Protein AF-A0AAV8VMT2-F1 (afdb_monomer_lite)

Structure (mmCIF, N/CA/C/O backbone):
data_AF-A0AAV8VMT2-F1
#
_entry.id   AF-A0AAV8VMT2-F1
#
loop_
_atom_site.group_PDB
_atom_site.id
_atom_site.type_symbol
_atom_site.label_atom_id
_atom_site.label_alt_id
_atom_site.label_comp_id
_atom_site.label_asym_id
_atom_site.label_entity_id
_atom_site.label_seq_id
_atom_site.pdbx_PDB_ins_code
_atom_site.Cartn_x
_atom_site.Cartn_y
_atom_site.Cartn_z
_atom_site.occupancy
_atom_site.B_iso_or_equiv
_atom_site.auth_seq_id
_atom_site.auth_comp_id
_atom_site.auth_asym_id
_atom_site.auth_atom_id
_atom_site.pdbx_PDB_model_num
ATOM 1 N N . MET A 1 1 ? 10.500 52.669 38.264 1.00 38.53 1 MET A N 1
ATOM 2 C CA . MET A 1 1 ? 11.251 51.747 39.145 1.00 38.53 1 MET A CA 1
ATOM 3 C C . MET A 1 1 ? 11.349 50.400 38.454 1.00 38.53 1 MET A C 1
ATOM 5 O O . MET A 1 1 ? 10.325 49.753 38.273 1.00 38.53 1 MET A O 1
ATOM 9 N N . ILE A 1 2 ? 12.542 50.015 38.003 1.00 41.12 2 ILE A N 1
ATOM 10 C CA . ILE A 1 2 ? 12.798 48.673 37.471 1.00 41.12 2 ILE A CA 1
ATOM 11 C C . ILE A 1 2 ? 13.043 47.783 38.693 1.00 41.12 2 ILE A C 1
ATOM 13 O O . ILE A 1 2 ? 14.003 48.001 39.423 1.00 41.12 2 ILE A O 1
ATOM 17 N N . PHE A 1 3 ? 12.124 46.860 38.976 1.00 45.06 3 PHE A N 1
ATOM 18 C CA . PHE A 1 3 ? 12.307 45.875 40.042 1.00 45.06 3 PHE A CA 1
ATOM 19 C C . PHE A 1 3 ? 13.145 44.717 39.497 1.00 45.06 3 PHE A C 1
ATOM 21 O O . PHE A 1 3 ? 12.700 44.002 38.596 1.00 45.06 3 PHE A O 1
ATOM 28 N N . ASP A 1 4 ? 14.346 44.530 40.042 1.00 46.97 4 ASP A N 1
ATOM 29 C CA . ASP A 1 4 ? 15.171 43.362 39.745 1.00 46.97 4 ASP A CA 1
ATOM 30 C C . ASP A 1 4 ? 14.577 42.120 40.418 1.00 46.97 4 ASP A C 1
ATOM 32 O O . ASP A 1 4 ? 14.717 41.878 41.618 1.00 46.97 4 ASP A O 1
ATOM 36 N N . PHE A 1 5 ? 13.867 41.322 39.622 1.00 55.16 5 PHE A N 1
ATOM 37 C CA . PHE A 1 5 ? 13.309 40.048 40.056 1.00 55.16 5 PHE A CA 1
ATOM 38 C C . PHE A 1 5 ? 14.378 38.957 39.973 1.00 55.16 5 PHE A C 1
ATOM 40 O O . PHE A 1 5 ? 14.528 38.285 38.948 1.00 55.16 5 PHE A O 1
ATOM 47 N N . SER A 1 6 ? 15.136 38.809 41.062 1.00 53.50 6 SER A N 1
ATOM 48 C CA . SER A 1 6 ? 15.948 37.616 41.311 1.00 53.50 6 SER A CA 1
ATOM 49 C C . SER A 1 6 ? 15.020 36.411 41.554 1.00 53.50 6 SER A C 1
ATOM 51 O O . SER A 1 6 ? 14.067 36.551 42.330 1.00 53.50 6 SER A O 1
ATOM 53 N N . PRO A 1 7 ? 15.244 35.252 40.899 1.00 54.03 7 PRO A N 1
ATOM 54 C CA . PRO A 1 7 ? 14.356 34.086 40.979 1.00 54.03 7 PRO A CA 1
ATOM 55 C C . PRO A 1 7 ? 14.139 33.582 42.414 1.00 54.03 7 PRO A C 1
ATOM 57 O O . PRO A 1 7 ? 13.060 33.080 42.719 1.00 54.03 7 PRO A O 1
ATOM 60 N N . ASP A 1 8 ? 15.092 33.830 43.313 1.00 54.81 8 ASP A N 1
ATOM 61 C CA . ASP A 1 8 ? 15.050 33.367 44.704 1.00 54.81 8 ASP A CA 1
ATOM 62 C C . ASP A 1 8 ? 14.169 34.235 45.627 1.00 54.81 8 ASP A C 1
ATOM 64 O O . ASP A 1 8 ? 13.972 33.904 46.794 1.00 54.81 8 ASP A O 1
ATOM 68 N N . ARG A 1 9 ? 13.622 35.360 45.135 1.00 56.12 9 ARG A N 1
ATOM 69 C CA . ARG A 1 9 ? 12.819 36.317 45.932 1.00 56.12 9 ARG A CA 1
ATOM 70 C C . ARG A 1 9 ? 11.357 36.439 45.490 1.00 56.12 9 ARG A C 1
ATOM 72 O O . ARG A 1 9 ? 10.667 37.385 45.874 1.00 56.12 9 ARG A O 1
ATOM 79 N N . ILE A 1 10 ? 10.864 35.512 44.671 1.00 60.44 10 ILE A N 1
ATOM 80 C CA . ILE A 1 10 ? 9.508 35.584 44.116 1.00 60.44 10 ILE A CA 1
ATOM 81 C C . ILE A 1 10 ? 8.515 34.867 45.046 1.00 60.44 10 ILE A C 1
ATOM 83 O O . ILE A 1 10 ? 8.395 33.646 45.027 1.00 60.44 10 ILE A O 1
ATOM 87 N N . THR A 1 11 ? 7.758 35.625 45.844 1.00 67.88 11 THR A N 1
ATOM 88 C CA . THR A 1 11 ? 6.652 35.079 46.653 1.00 67.88 11 THR A CA 1
ATOM 89 C C . THR A 1 11 ? 5.357 34.954 45.837 1.00 67.88 11 THR A C 1
ATOM 91 O O . THR A 1 11 ? 5.128 35.667 44.854 1.00 67.88 11 THR A O 1
ATOM 94 N N . SER A 1 12 ? 4.467 34.043 46.246 1.00 59.94 12 SER A N 1
ATOM 95 C CA . SER A 1 12 ? 3.199 33.752 45.551 1.00 59.94 12 SER A CA 1
ATOM 96 C C . SER A 1 12 ? 2.257 34.965 45.448 1.00 59.94 12 SER A C 1
ATOM 98 O O . SER A 1 12 ? 1.535 35.112 44.457 1.00 59.94 12 SER A O 1
ATOM 100 N N . SER A 1 13 ? 2.297 35.872 46.428 1.00 64.56 13 SER A N 1
ATOM 101 C CA . SER A 1 13 ? 1.543 37.134 46.431 1.00 64.56 13 SER A CA 1
ATOM 102 C C . SER A 1 13 ? 2.060 38.127 45.382 1.00 64.56 13 SER A C 1
ATOM 104 O O . SER A 1 13 ? 1.274 38.800 44.711 1.00 64.56 13 SER A O 1
ATOM 106 N N . LEU A 1 14 ? 3.375 38.162 45.177 1.00 63.44 14 LEU A N 1
ATOM 107 C CA . LEU A 1 14 ? 4.063 39.031 44.224 1.00 63.44 14 LEU A CA 1
ATOM 108 C C . LEU A 1 14 ? 3.828 38.575 42.773 1.00 63.44 14 LEU A C 1
ATOM 110 O O . LEU A 1 14 ? 3.542 39.397 41.898 1.00 63.44 14 LEU A O 1
ATOM 114 N N . LEU A 1 15 ? 3.812 37.254 42.547 1.00 62.56 15 LEU A N 1
ATOM 115 C CA . LEU A 1 15 ? 3.396 36.635 41.281 1.00 62.56 15 LEU A CA 1
ATOM 116 C C . LEU A 1 15 ? 1.962 36.993 40.897 1.00 62.56 15 LEU A C 1
ATOM 118 O O . LEU A 1 15 ? 1.708 37.307 39.736 1.00 62.56 15 LEU A O 1
ATOM 122 N N . ARG A 1 16 ? 1.021 36.966 41.852 1.00 61.72 16 ARG A N 1
ATOM 123 C CA . ARG A 1 16 ? -0.378 37.331 41.576 1.00 61.72 16 ARG A CA 1
ATOM 124 C C . ARG A 1 16 ? -0.519 38.805 41.209 1.00 61.72 16 ARG A C 1
ATOM 126 O O . ARG A 1 16 ? -1.237 39.112 40.261 1.00 61.72 16 ARG A O 1
ATOM 133 N N . LYS A 1 17 ? 0.185 39.698 41.910 1.00 72.19 17 LYS A N 1
ATOM 134 C CA . LYS A 1 17 ? 0.070 41.151 41.709 1.00 72.19 17 LYS A CA 1
ATOM 135 C C . LYS A 1 17 ? 0.719 41.636 40.405 1.00 72.19 17 LYS A C 1
ATOM 137 O O . LYS A 1 17 ? 0.177 42.528 39.761 1.00 72.19 17 LYS A O 1
ATOM 142 N N . HIS A 1 18 ? 1.829 41.025 39.977 1.00 72.75 18 HIS A N 1
ATOM 143 C CA . HIS A 1 18 ? 2.628 41.500 38.833 1.00 72.75 18 HIS A CA 1
ATOM 144 C C . HIS A 1 18 ? 2.798 40.468 37.700 1.00 72.75 18 HIS A C 1
ATOM 146 O O . HIS A 1 18 ? 3.713 40.585 36.882 1.00 72.75 18 HIS A O 1
ATOM 152 N N . LYS A 1 19 ? 1.892 39.481 37.598 1.00 71.44 19 LYS A N 1
ATOM 153 C CA . LYS A 1 19 ? 1.963 38.342 36.656 1.00 71.44 19 LYS A CA 1
ATOM 154 C C . LYS A 1 19 ? 2.345 38.730 35.225 1.00 71.44 19 LYS A C 1
ATOM 156 O O . LYS A 1 19 ? 3.233 38.112 34.648 1.00 71.44 19 LYS A O 1
ATOM 161 N N . LYS A 1 20 ? 1.679 39.738 34.645 1.00 71.19 20 LYS A N 1
ATOM 162 C CA . LYS A 1 20 ? 1.902 40.152 33.246 1.00 71.19 20 LYS A CA 1
ATOM 163 C C . LYS A 1 20 ? 3.303 40.726 33.022 1.00 71.19 20 LYS A C 1
ATOM 165 O O . LYS A 1 20 ? 3.944 40.365 32.042 1.00 71.19 20 LYS A O 1
ATOM 170 N N . GLN A 1 21 ? 3.778 41.572 33.937 1.00 73.69 21 GLN A N 1
ATOM 171 C CA . GLN A 1 21 ? 5.114 42.171 33.862 1.00 73.69 21 GLN A CA 1
ATOM 172 C C . GLN A 1 21 ? 6.203 41.114 34.076 1.00 73.69 21 GLN A C 1
ATOM 174 O O . GLN A 1 21 ? 7.174 41.074 33.332 1.00 73.69 21 GLN A O 1
ATOM 179 N N . LEU A 1 22 ? 6.015 40.199 35.032 1.00 70.88 22 LEU A N 1
ATOM 180 C CA . LEU A 1 22 ? 6.945 39.089 35.257 1.00 70.88 22 LEU A CA 1
ATOM 181 C C . LEU A 1 22 ? 7.056 38.180 34.028 1.00 70.88 22 LEU A C 1
ATOM 183 O O . LEU A 1 22 ? 8.163 37.852 33.608 1.00 70.88 22 LEU A O 1
ATOM 187 N N . LEU A 1 23 ? 5.921 37.830 33.413 1.00 70.62 23 LEU A N 1
ATOM 188 C CA . LEU A 1 23 ? 5.893 37.053 32.175 1.00 70.62 23 LEU A CA 1
ATOM 189 C C . LEU A 1 23 ? 6.582 37.786 31.022 1.00 70.62 23 LEU A C 1
ATOM 191 O O . LEU A 1 23 ? 7.389 37.168 30.337 1.00 70.62 23 LEU A O 1
ATOM 195 N N . SER A 1 24 ? 6.326 39.082 30.810 1.00 72.88 24 SER A N 1
ATOM 196 C CA . SER A 1 24 ? 6.978 39.810 29.712 1.00 72.88 24 SER A CA 1
ATOM 197 C C . SER A 1 24 ? 8.491 39.884 29.897 1.00 72.88 24 SER A C 1
ATOM 199 O O . SER A 1 24 ? 9.234 39.648 28.949 1.00 72.88 24 SER A O 1
ATOM 201 N N . THR A 1 25 ? 8.952 40.153 31.120 1.00 76.31 25 THR A N 1
ATOM 202 C CA . THR A 1 25 ? 10.382 40.234 31.439 1.00 76.31 25 THR A CA 1
ATOM 203 C C . THR A 1 25 ? 11.056 38.869 31.314 1.00 76.31 25 THR A C 1
ATOM 205 O O . THR A 1 25 ? 12.160 38.775 30.787 1.00 76.31 25 THR A O 1
ATOM 208 N N . TYR A 1 26 ? 10.388 37.792 31.737 1.00 71.62 26 TYR A N 1
ATOM 209 C CA . TYR A 1 26 ? 10.895 36.429 31.575 1.00 71.62 26 TYR A CA 1
ATOM 210 C C . TYR A 1 26 ? 10.985 36.017 30.100 1.00 71.62 26 TYR A C 1
ATOM 212 O O . TYR A 1 26 ? 12.023 35.527 29.661 1.00 71.62 26 TYR A O 1
ATOM 220 N N . MET A 1 27 ? 9.940 36.291 29.314 1.00 67.06 27 MET A N 1
ATOM 221 C CA . MET A 1 27 ? 9.940 36.039 27.869 1.00 67.06 27 MET A CA 1
ATOM 222 C C . MET A 1 27 ? 11.019 36.858 27.151 1.00 67.06 27 MET A C 1
ATOM 224 O O . MET A 1 27 ? 11.626 36.366 26.204 1.00 67.06 27 MET A O 1
ATOM 228 N N . GLN A 1 28 ? 11.302 38.080 27.613 1.00 73.62 28 GLN A N 1
ATOM 229 C CA . GLN A 1 28 ? 12.403 38.885 27.088 1.00 73.62 28 GLN A CA 1
ATOM 230 C C . GLN A 1 28 ? 13.768 38.262 27.405 1.00 73.62 28 GLN A C 1
ATOM 232 O O . GLN A 1 28 ? 14.556 38.054 26.489 1.00 73.62 28 GLN A O 1
ATOM 237 N N . LYS A 1 29 ? 14.005 37.857 28.660 1.00 72.12 29 LYS A N 1
ATOM 238 C CA . LYS A 1 29 ? 15.247 37.174 29.065 1.00 72.12 29 LYS A CA 1
ATOM 239 C C . LYS A 1 29 ? 15.480 35.874 28.288 1.00 72.12 29 LYS A C 1
ATOM 241 O O . LYS A 1 29 ? 16.617 35.578 27.927 1.00 72.12 29 LYS A O 1
ATOM 246 N N . LEU A 1 30 ? 14.421 35.106 28.014 1.00 61.06 30 LEU A N 1
ATOM 247 C CA . LEU A 1 30 ? 14.503 33.915 27.163 1.00 61.06 30 LEU A CA 1
ATOM 248 C C . LEU A 1 30 ? 14.891 34.274 25.725 1.00 61.06 30 LEU A C 1
ATOM 250 O O . LEU A 1 30 ? 15.828 33.685 25.195 1.00 61.06 30 LEU A O 1
ATOM 254 N N . ARG A 1 31 ? 14.247 35.285 25.126 1.00 67.38 31 ARG A N 1
ATOM 255 C CA . ARG A 1 31 ? 14.594 35.764 23.777 1.00 67.38 31 ARG A CA 1
ATOM 256 C C . ARG A 1 31 ? 16.046 36.225 23.675 1.00 67.38 31 ARG A C 1
ATOM 258 O O . ARG A 1 31 ? 16.717 35.884 22.706 1.00 67.38 31 ARG A O 1
ATOM 265 N N . ASP A 1 32 ? 16.543 36.961 24.664 1.00 69.25 32 ASP A N 1
ATOM 266 C CA . ASP A 1 32 ? 17.923 37.457 24.668 1.00 69.25 32 ASP A CA 1
ATOM 267 C C . ASP A 1 32 ? 18.933 36.302 24.802 1.00 69.25 32 ASP A C 1
ATOM 269 O O . ASP A 1 32 ? 19.961 36.274 24.117 1.00 69.25 32 ASP A O 1
ATOM 273 N N . LYS A 1 33 ? 18.605 35.287 25.614 1.00 68.75 33 LYS A N 1
ATOM 274 C CA . LYS A 1 33 ? 19.394 34.053 25.726 1.00 68.75 33 LYS A CA 1
ATOM 275 C C . LYS A 1 33 ? 19.417 33.278 24.405 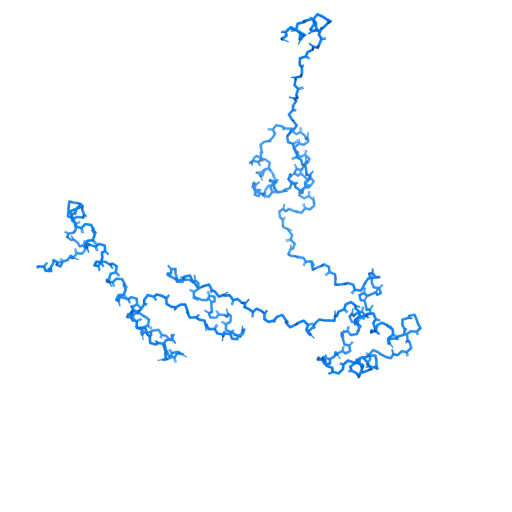1.00 68.75 33 LYS A C 1
ATOM 277 O O . LYS A 1 33 ? 20.499 32.887 23.965 1.00 68.75 33 LYS A O 1
ATOM 282 N N . ASP A 1 34 ? 18.275 33.115 23.744 1.00 59.38 34 ASP A N 1
ATOM 283 C CA . ASP A 1 34 ? 18.179 32.422 22.453 1.00 59.38 34 ASP A CA 1
ATOM 284 C C . ASP A 1 34 ? 18.953 33.165 21.350 1.00 59.38 34 ASP A C 1
ATOM 286 O O . ASP A 1 34 ? 19.700 32.539 20.588 1.00 59.38 34 ASP A O 1
ATOM 290 N N . LYS A 1 35 ? 18.873 34.506 21.313 1.00 62.59 35 LYS A N 1
ATOM 291 C CA . LYS A 1 35 ? 19.697 35.353 20.430 1.00 62.59 35 LYS A CA 1
ATOM 292 C C . LYS A 1 35 ? 21.194 35.107 20.673 1.00 62.59 35 LYS A C 1
ATOM 294 O O . LYS A 1 35 ? 21.939 34.872 19.722 1.00 62.59 35 LYS A O 1
ATOM 299 N N . SER A 1 36 ? 21.634 35.066 21.935 1.00 66.81 36 SER A N 1
ATOM 300 C CA . SER A 1 36 ? 23.043 34.820 22.287 1.00 66.81 36 SER A CA 1
ATOM 301 C C . SER A 1 36 ? 23.548 33.421 21.891 1.00 66.81 36 SER A C 1
ATOM 303 O O . SER A 1 36 ? 24.690 33.275 21.456 1.00 66.81 36 SER A O 1
ATOM 305 N N . MET A 1 37 ? 22.697 32.394 21.994 1.00 61.88 37 MET A N 1
ATOM 306 C CA . MET A 1 37 ? 23.038 31.014 21.622 1.00 61.88 37 MET A CA 1
ATOM 307 C C . MET A 1 37 ? 23.101 30.838 20.103 1.00 61.88 37 MET A C 1
ATOM 309 O O . MET A 1 37 ? 23.963 30.124 19.596 1.00 61.88 37 MET A O 1
ATOM 313 N N . THR A 1 38 ? 22.225 31.530 19.372 1.00 59.56 38 THR A N 1
ATOM 314 C CA . THR A 1 38 ? 22.184 31.499 17.903 1.00 59.56 38 THR A CA 1
ATOM 315 C C . THR A 1 38 ? 23.425 32.156 17.295 1.00 59.56 38 THR A C 1
ATOM 317 O O . THR A 1 38 ? 24.010 31.599 16.369 1.00 59.56 38 THR A O 1
ATOM 320 N N . LEU A 1 39 ? 23.895 33.275 17.865 1.00 59.59 39 LEU A N 1
ATOM 321 C CA . LEU A 1 39 ? 25.144 33.938 17.456 1.00 59.59 39 LEU A CA 1
ATOM 322 C C . LEU A 1 39 ? 26.394 33.064 17.653 1.00 59.59 39 LEU A C 1
ATOM 324 O O . LEU A 1 39 ? 27.388 33.247 16.960 1.00 59.59 39 LEU A O 1
ATOM 328 N N . ARG A 1 40 ? 26.349 32.109 18.588 1.00 57.97 40 ARG A N 1
ATOM 329 C CA . ARG A 1 40 ? 27.452 31.179 18.886 1.00 57.97 40 ARG A CA 1
ATOM 330 C C . ARG A 1 40 ? 27.369 29.860 18.110 1.00 57.97 40 ARG A C 1
ATOM 332 O O . ARG A 1 40 ? 28.256 29.022 18.244 1.00 57.97 40 ARG A O 1
ATOM 339 N N . SER A 1 41 ? 26.308 29.653 17.331 1.00 57.41 41 SER A N 1
ATOM 340 C CA . SER A 1 41 ? 26.074 28.432 16.559 1.00 57.41 41 SER A CA 1
ATOM 341 C C . SER A 1 41 ? 26.736 28.501 15.181 1.00 57.41 41 SER A C 1
ATOM 343 O O . SER A 1 41 ? 26.752 29.547 14.531 1.00 57.41 41 SER A O 1
ATOM 345 N N . SER A 1 42 ? 27.179 27.350 14.671 1.00 50.00 42 SER A N 1
ATOM 346 C CA . SER A 1 42 ? 27.656 27.168 13.289 1.00 50.00 42 SER A CA 1
ATOM 347 C C . SER A 1 42 ? 26.593 27.478 12.216 1.00 50.00 42 SER A C 1
ATOM 349 O O . SER A 1 42 ? 26.886 27.538 11.020 1.00 50.00 42 SER A O 1
ATOM 351 N N . PHE A 1 43 ? 25.345 27.718 12.622 1.00 45.34 43 PHE A N 1
ATOM 352 C CA . PHE A 1 43 ? 24.275 28.182 11.742 1.00 45.34 43 PHE A CA 1
ATOM 353 C C . PHE A 1 43 ? 24.557 29.577 11.150 1.00 45.34 43 PHE A C 1
ATOM 355 O O . PHE A 1 43 ? 24.336 29.786 9.958 1.00 45.34 43 PHE A O 1
ATOM 362 N N . MET A 1 44 ? 25.119 30.508 11.933 1.00 46.75 44 MET A N 1
ATOM 363 C CA . MET A 1 44 ? 25.483 31.850 11.443 1.00 46.75 44 MET A CA 1
ATOM 364 C C . MET A 1 44 ? 26.684 31.823 10.489 1.00 46.75 44 MET A C 1
ATOM 366 O O . MET A 1 44 ? 26.759 32.644 9.579 1.00 46.75 44 MET A O 1
ATOM 370 N N . THR A 1 45 ? 27.592 30.850 10.633 1.00 54.38 45 THR A N 1
ATOM 371 C CA . THR A 1 45 ? 28.730 30.694 9.709 1.00 54.38 45 THR A CA 1
ATOM 372 C C . THR A 1 45 ? 28.313 30.231 8.313 1.00 54.38 45 THR A C 1
ATOM 374 O O . THR A 1 45 ? 29.006 30.533 7.349 1.00 54.38 45 THR A O 1
ATOM 377 N N . LEU A 1 46 ? 27.185 29.521 8.184 1.00 50.97 46 LEU A N 1
ATOM 378 C CA . LEU A 1 46 ? 26.690 29.033 6.890 1.00 50.97 46 LEU A CA 1
ATOM 379 C C . LEU A 1 46 ? 25.756 30.025 6.186 1.00 50.97 46 LEU A C 1
ATOM 381 O O . LEU A 1 46 ? 25.619 29.965 4.967 1.00 50.97 46 LEU A O 1
ATOM 385 N N . LEU A 1 47 ? 25.109 30.925 6.931 1.00 51.56 47 LEU A N 1
ATOM 386 C CA . LEU A 1 47 ? 24.122 31.871 6.402 1.00 51.56 47 LEU A CA 1
ATOM 387 C C . LEU A 1 47 ? 24.309 33.286 6.991 1.00 51.56 47 LEU A C 1
ATOM 389 O O . LEU A 1 47 ? 23.416 33.793 7.674 1.00 51.56 47 LEU A O 1
ATOM 393 N N . PRO A 1 48 ? 25.443 33.957 6.714 1.00 53.41 48 PRO A N 1
ATOM 394 C CA . PRO A 1 48 ? 25.783 35.257 7.307 1.00 53.41 48 PRO A CA 1
ATOM 395 C C . PRO A 1 48 ? 24.871 36.425 6.878 1.00 53.41 48 PRO A C 1
ATOM 397 O O . PRO A 1 48 ? 24.959 37.508 7.445 1.00 53.41 48 PRO A O 1
ATOM 400 N N . TYR A 1 49 ? 23.994 36.232 5.888 1.00 48.69 49 TYR A N 1
ATOM 401 C CA . TYR A 1 49 ? 23.141 37.280 5.306 1.00 48.69 49 TYR A CA 1
ATOM 402 C C . TYR A 1 49 ? 21.702 37.310 5.854 1.00 48.69 49 TYR A C 1
ATOM 404 O O . TYR A 1 49 ? 20.891 38.128 5.415 1.00 48.69 49 TYR A O 1
ATOM 412 N N . LEU A 1 50 ? 21.353 36.441 6.808 1.00 47.19 50 LEU A N 1
ATOM 413 C CA . LEU A 1 50 ? 20.054 36.496 7.480 1.00 47.19 50 LEU A CA 1
ATOM 414 C C . LEU A 1 50 ? 20.078 37.548 8.598 1.00 47.19 50 LEU A C 1
ATOM 416 O O . LEU A 1 50 ? 20.409 37.262 9.746 1.00 47.19 50 LEU A O 1
ATOM 420 N N . SER A 1 51 ? 19.702 38.779 8.256 1.00 47.69 51 SER A N 1
ATOM 421 C CA . SER A 1 51 ? 19.420 39.833 9.235 1.00 47.69 51 SER A CA 1
ATOM 422 C C . SER A 1 51 ? 18.223 39.429 10.108 1.00 47.69 51 SER A C 1
ATOM 424 O O . SER A 1 51 ? 17.082 39.419 9.642 1.00 47.69 51 SER A O 1
ATOM 426 N N . LEU A 1 52 ? 18.466 39.089 11.381 1.00 51.94 52 LEU A N 1
ATOM 427 C CA . LEU A 1 52 ? 17.417 38.960 12.401 1.00 51.94 52 LEU A CA 1
ATOM 428 C C . LEU A 1 52 ? 16.962 40.362 12.847 1.00 51.94 52 LEU A C 1
ATOM 430 O O . LEU A 1 52 ? 17.193 40.770 13.984 1.00 51.94 52 LEU A O 1
ATOM 434 N N . ALA A 1 53 ? 16.341 41.127 11.951 1.00 45.69 53 ALA A N 1
ATOM 435 C CA . ALA A 1 53 ? 15.626 42.334 12.350 1.00 45.69 53 ALA A CA 1
ATOM 436 C C . ALA A 1 53 ? 14.306 41.949 13.043 1.00 45.69 53 ALA A C 1
ATOM 438 O O . ALA A 1 53 ? 13.644 40.994 12.632 1.00 45.69 53 ALA A O 1
ATOM 439 N N . ASP A 1 54 ? 13.924 42.702 14.082 1.00 43.91 54 ASP A N 1
ATOM 440 C CA . ASP A 1 54 ? 12.799 42.471 15.014 1.00 43.91 54 ASP A CA 1
ATOM 441 C C . ASP A 1 54 ? 11.381 42.534 14.379 1.00 43.91 54 ASP A C 1
ATOM 443 O O . ASP A 1 54 ? 10.397 42.871 15.039 1.00 43.91 54 ASP A O 1
ATOM 447 N N . SER A 1 55 ? 11.230 42.207 13.095 1.00 40.59 55 SER A N 1
ATOM 448 C CA . SER A 1 55 ? 9.927 42.143 12.433 1.00 40.59 55 SER A CA 1
ATOM 449 C C . SER A 1 55 ? 9.167 40.861 12.786 1.00 40.59 55 SER A C 1
ATOM 451 O O . SER A 1 55 ? 9.733 39.768 12.869 1.00 40.59 55 SER A O 1
ATOM 453 N N . THR A 1 56 ? 7.855 41.002 12.970 1.00 38.94 56 THR A N 1
ATOM 454 C CA . THR A 1 56 ? 6.895 39.900 13.090 1.00 38.94 56 THR A CA 1
ATOM 455 C C . THR A 1 56 ? 7.094 38.893 11.961 1.00 38.94 56 THR A C 1
ATOM 457 O O . THR A 1 56 ? 7.184 39.294 10.806 1.00 38.94 56 THR A O 1
ATOM 460 N N . GLN A 1 57 ? 7.181 37.609 12.325 1.00 41.88 57 GLN A N 1
ATOM 461 C CA . GLN A 1 57 ? 7.533 36.460 11.480 1.00 41.88 57 GLN A CA 1
ATOM 462 C C . GLN A 1 57 ? 7.155 36.621 9.996 1.00 41.88 57 GLN A C 1
ATOM 464 O O . GLN A 1 57 ? 6.037 36.310 9.592 1.00 41.88 57 GLN A O 1
ATOM 469 N N . ASN A 1 58 ? 8.122 37.034 9.176 1.00 35.00 58 ASN A N 1
ATOM 470 C CA . ASN A 1 58 ? 8.052 36.869 7.732 1.00 35.00 58 ASN A CA 1
ATOM 471 C C . ASN A 1 58 ? 8.647 35.500 7.395 1.00 35.00 58 ASN A C 1
ATOM 473 O O . ASN A 1 58 ? 9.823 35.232 7.644 1.00 35.00 58 ASN A O 1
ATOM 477 N N . TYR A 1 59 ? 7.801 34.604 6.895 1.00 36.31 59 TYR A N 1
ATOM 478 C CA . TYR A 1 59 ? 8.168 33.240 6.536 1.00 36.31 59 TYR A CA 1
ATOM 479 C C . TYR A 1 59 ? 9.300 33.239 5.500 1.00 36.31 59 TYR A C 1
ATOM 481 O O . TYR A 1 59 ? 9.152 33.775 4.403 1.00 36.31 59 TYR A O 1
ATOM 489 N N . LEU A 1 60 ? 10.429 32.608 5.835 1.00 38.16 60 LEU A N 1
ATOM 490 C CA . LEU A 1 60 ? 11.516 32.389 4.886 1.00 38.16 60 LEU A CA 1
ATOM 491 C C . LEU A 1 60 ? 11.113 31.312 3.871 1.00 38.16 60 LEU A C 1
ATOM 493 O O . LEU A 1 60 ? 11.163 30.115 4.153 1.00 38.16 60 LEU A O 1
ATOM 497 N N . LEU A 1 61 ? 10.745 31.741 2.666 1.00 35.47 61 LEU A N 1
ATOM 498 C CA . LEU A 1 61 ? 10.669 30.885 1.482 1.00 35.47 61 LEU A CA 1
ATOM 499 C C . LEU A 1 61 ? 12.094 30.552 1.016 1.00 35.47 61 LEU A C 1
ATOM 501 O O . LEU A 1 61 ? 12.654 31.210 0.143 1.00 35.47 61 LEU A O 1
ATOM 505 N N . MET A 1 62 ? 12.710 29.534 1.616 1.00 40.16 62 MET A N 1
ATOM 506 C CA . MET A 1 62 ? 13.979 28.990 1.129 1.00 40.16 62 MET A CA 1
ATOM 507 C C . MET A 1 62 ? 13.738 27.848 0.141 1.00 40.16 62 MET A C 1
ATOM 509 O O . MET A 1 62 ? 13.176 26.812 0.494 1.00 40.16 62 MET A O 1
ATOM 513 N N . LYS A 1 63 ? 14.243 28.005 -1.088 1.00 40.56 63 LYS A N 1
ATOM 514 C CA . LYS A 1 63 ? 14.402 26.905 -2.047 1.00 40.56 63 LYS A CA 1
ATOM 515 C C . LYS A 1 63 ? 15.637 26.094 -1.649 1.00 40.56 63 LYS A C 1
ATOM 517 O O . LYS A 1 63 ? 16.752 26.480 -1.984 1.00 40.56 63 LYS A O 1
ATOM 522 N N . VAL A 1 64 ? 15.461 25.009 -0.894 1.00 44.34 64 VAL A N 1
ATOM 523 C CA . VAL A 1 64 ? 16.587 24.161 -0.459 1.00 44.34 64 VAL A CA 1
ATOM 524 C C . VAL A 1 64 ? 16.689 22.914 -1.346 1.00 44.34 64 VAL A C 1
ATOM 526 O O . VAL A 1 64 ? 15.725 22.149 -1.409 1.00 44.34 64 VAL A O 1
ATOM 529 N N . PRO A 1 65 ? 17.828 22.667 -2.020 1.00 40.56 65 PRO A N 1
ATOM 530 C CA . PRO A 1 65 ? 18.054 21.427 -2.757 1.00 40.56 65 PRO A CA 1
ATOM 531 C C . PRO A 1 65 ? 18.197 20.215 -1.814 1.00 40.56 65 PRO A C 1
ATOM 533 O O . PRO A 1 65 ? 18.699 20.306 -0.695 1.00 40.56 65 PRO A O 1
ATOM 536 N N . ILE A 1 66 ? 17.759 19.050 -2.299 1.00 44.19 66 ILE A N 1
ATOM 537 C CA . ILE A 1 66 ? 17.453 17.812 -1.546 1.00 44.19 66 ILE A CA 1
ATOM 538 C C . ILE A 1 66 ? 18.623 17.249 -0.700 1.00 44.19 66 ILE A C 1
ATOM 540 O O . ILE A 1 66 ? 18.407 16.482 0.239 1.00 44.19 66 ILE A O 1
ATOM 544 N N . GLN A 1 67 ? 19.868 17.638 -0.974 1.00 47.88 67 GLN A N 1
ATOM 545 C CA . GLN A 1 67 ? 21.079 17.044 -0.385 1.00 47.88 67 GLN A CA 1
ATOM 546 C C . GLN A 1 67 ? 21.297 17.362 1.112 1.00 47.88 67 GLN A C 1
ATOM 548 O O . GLN A 1 67 ? 22.122 16.720 1.758 1.00 47.88 67 GLN A O 1
ATOM 553 N N . ILE A 1 68 ? 20.531 18.286 1.705 1.00 45.19 68 ILE A N 1
ATOM 554 C CA . ILE A 1 68 ? 20.728 18.790 3.084 1.00 45.19 68 ILE A CA 1
ATOM 555 C C . ILE A 1 68 ? 19.811 18.070 4.112 1.00 45.19 68 ILE A C 1
ATOM 557 O O . ILE A 1 68 ? 19.609 18.495 5.246 1.00 45.19 68 ILE A O 1
ATOM 561 N N . HIS A 1 69 ? 19.256 16.907 3.761 1.00 48.56 69 HIS A N 1
ATOM 562 C CA . HIS A 1 69 ? 18.222 16.249 4.574 1.00 48.56 69 HIS A CA 1
ATOM 563 C C . HIS A 1 69 ? 18.698 15.737 5.955 1.00 48.56 69 HIS A C 1
ATOM 565 O O . HIS A 1 69 ? 17.883 15.598 6.873 1.00 48.56 69 HIS A O 1
ATOM 571 N N . LYS A 1 70 ? 20.004 15.472 6.131 1.00 41.75 70 LYS A N 1
ATOM 572 C CA . LYS A 1 70 ? 20.570 14.975 7.403 1.00 41.75 70 LYS A CA 1
ATOM 573 C C . LYS A 1 70 ? 20.666 16.058 8.485 1.00 41.75 70 LYS A C 1
ATOM 575 O O . LYS A 1 70 ? 20.450 15.752 9.654 1.00 41.75 70 LYS A O 1
ATOM 580 N N . THR A 1 71 ? 20.917 17.313 8.116 1.00 42.84 71 THR A N 1
ATOM 581 C CA . THR A 1 71 ? 21.023 18.424 9.080 1.00 42.84 71 THR A CA 1
ATOM 582 C C . THR A 1 71 ? 19.643 18.927 9.517 1.00 42.84 71 THR A C 1
ATOM 584 O O . THR A 1 71 ? 19.454 19.282 10.677 1.00 42.84 71 THR A O 1
ATOM 587 N N . ILE A 1 72 ? 18.630 18.842 8.646 1.00 45.75 72 ILE A N 1
ATOM 588 C CA . ILE A 1 72 ? 17.234 19.195 8.975 1.00 45.75 72 ILE A CA 1
ATOM 589 C C . ILE A 1 72 ? 16.645 18.259 10.048 1.00 45.75 72 ILE A C 1
ATOM 591 O O . ILE A 1 72 ? 15.861 18.694 10.890 1.00 45.75 72 ILE A O 1
ATOM 595 N N . ALA A 1 73 ? 17.042 16.983 10.070 1.00 45.12 73 ALA A N 1
ATOM 596 C CA . ALA A 1 73 ? 16.613 16.043 11.107 1.00 45.12 73 ALA A CA 1
ATOM 597 C C . ALA A 1 7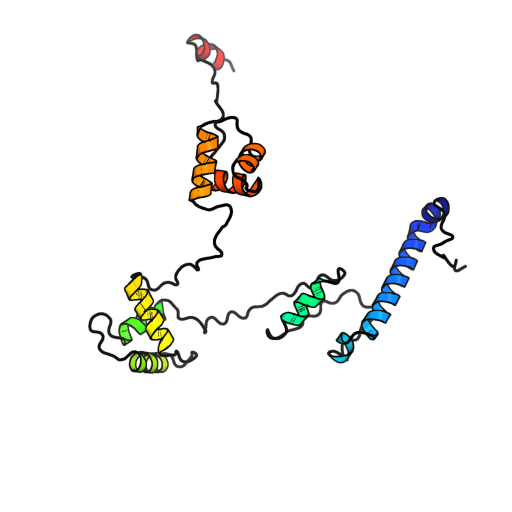3 ? 17.216 16.367 12.489 1.00 45.12 73 ALA A C 1
ATOM 599 O O . ALA A 1 73 ? 16.524 16.218 13.495 1.00 45.12 73 ALA A O 1
ATOM 600 N N . GLN A 1 74 ? 18.457 16.867 12.545 1.00 45.00 74 GLN A N 1
ATOM 601 C CA . GLN A 1 74 ? 19.093 17.300 13.799 1.00 45.00 74 GLN A CA 1
ATOM 602 C C . GLN A 1 74 ? 18.404 18.534 14.405 1.00 45.00 74 GLN A C 1
ATOM 604 O O . GLN A 1 74 ? 18.307 18.644 15.624 1.00 45.00 74 GLN A O 1
ATOM 609 N N . LEU A 1 75 ? 17.832 19.413 13.575 1.00 43.47 75 LEU A N 1
ATOM 610 C CA . LEU A 1 75 ? 17.092 20.599 14.030 1.00 43.47 75 LEU A CA 1
ATOM 611 C C . LEU A 1 75 ? 15.734 20.276 14.685 1.00 43.47 75 LEU A C 1
ATOM 613 O O . LEU A 1 75 ? 15.193 21.119 15.394 1.00 43.47 75 LEU A O 1
ATOM 617 N N . ARG A 1 76 ? 15.192 19.058 14.518 1.00 44.47 76 ARG A N 1
ATOM 618 C CA . ARG A 1 76 ? 13.937 18.632 15.175 1.00 44.47 76 ARG A CA 1
ATOM 619 C C . ARG A 1 76 ? 14.085 18.312 16.668 1.00 44.47 76 ARG A C 1
ATOM 621 O O . ARG A 1 76 ? 13.073 18.147 17.336 1.00 44.47 76 ARG A O 1
ATOM 628 N N . MET A 1 77 ? 15.309 18.216 17.194 1.00 41.62 77 MET A N 1
ATOM 629 C CA . MET A 1 77 ? 15.567 17.948 18.620 1.00 41.62 77 MET A CA 1
ATOM 630 C C . MET A 1 77 ? 15.502 19.217 19.493 1.00 41.62 77 MET A C 1
ATOM 632 O O . MET A 1 77 ? 15.491 19.118 20.718 1.00 41.62 77 MET A O 1
ATOM 636 N N . CYS A 1 78 ? 15.410 20.406 18.887 1.00 39.53 78 CYS A N 1
ATOM 637 C CA . CYS A 1 78 ? 15.253 21.677 19.595 1.00 39.53 78 CYS A CA 1
ATOM 638 C C . CYS A 1 78 ? 13.793 22.154 19.497 1.00 39.53 78 CYS A C 1
ATOM 640 O O . CYS A 1 78 ? 13.364 22.725 18.496 1.00 39.53 78 CYS A O 1
ATOM 642 N N . ASN A 1 79 ? 13.019 21.892 20.552 1.00 46.41 79 ASN A N 1
ATOM 643 C CA . ASN A 1 79 ? 11.575 22.139 20.665 1.00 46.41 79 ASN A CA 1
ATOM 644 C C . ASN A 1 79 ? 11.170 23.631 20.781 1.00 46.41 79 ASN A C 1
ATOM 646 O O . ASN A 1 79 ? 10.492 24.010 21.735 1.00 46.41 79 ASN A O 1
ATOM 650 N N . SER A 1 80 ? 11.515 24.497 19.825 1.00 45.78 80 SER A N 1
ATOM 651 C CA . SER A 1 80 ? 10.968 25.873 19.817 1.00 45.78 80 SER A CA 1
ATOM 652 C C . SER A 1 80 ? 10.583 26.457 18.456 1.00 45.78 80 SER A C 1
ATOM 654 O O . SER A 1 80 ? 9.947 27.509 18.430 1.00 45.78 80 SER A O 1
ATOM 656 N N . PHE A 1 81 ? 10.834 25.775 17.330 1.00 43.28 81 PHE A N 1
ATOM 657 C CA . PHE A 1 81 ? 10.433 26.282 16.011 1.00 43.28 81 PHE A CA 1
ATOM 658 C C . PHE A 1 81 ? 9.764 25.212 15.142 1.00 43.28 81 PHE A C 1
ATOM 660 O O . PHE A 1 81 ? 10.349 24.185 14.806 1.00 43.28 81 PHE A O 1
ATOM 667 N N . SER A 1 82 ? 8.518 25.479 14.740 1.00 36.81 82 SER A N 1
ATOM 668 C CA . SER A 1 82 ? 7.800 24.685 13.739 1.00 36.81 82 SER A CA 1
ATOM 669 C C . SER A 1 82 ? 8.224 25.131 12.340 1.00 36.81 82 SER A C 1
ATOM 671 O O . SER A 1 82 ? 7.684 26.094 11.802 1.00 36.81 82 SER A O 1
ATOM 673 N N . ILE A 1 83 ? 9.200 24.449 11.739 1.00 42.78 83 ILE A N 1
ATOM 674 C CA . ILE A 1 83 ? 9.559 24.675 10.333 1.00 42.78 83 ILE A CA 1
ATOM 675 C C . ILE A 1 83 ? 8.548 23.925 9.459 1.00 42.78 83 ILE A C 1
ATOM 677 O O . ILE A 1 83 ? 8.579 22.696 9.368 1.00 42.78 83 ILE A O 1
ATOM 681 N N . LYS A 1 84 ? 7.641 24.661 8.810 1.00 37.31 84 LYS A N 1
ATOM 682 C CA . LYS A 1 84 ? 6.738 24.122 7.786 1.00 37.31 84 LYS A CA 1
ATOM 683 C C . LYS A 1 84 ? 7.388 24.331 6.418 1.00 37.31 84 LYS A C 1
ATOM 685 O O . LYS A 1 84 ? 7.247 25.386 5.816 1.00 37.31 84 LYS A O 1
ATOM 690 N N . SER A 1 85 ? 8.138 23.341 5.945 1.00 42.28 85 SER A N 1
ATOM 691 C CA . SER A 1 85 ? 8.675 23.334 4.581 1.00 42.28 85 SER A CA 1
ATOM 692 C C . SER A 1 85 ? 7.618 22.767 3.631 1.00 42.28 85 SER A C 1
ATOM 694 O O . SER A 1 85 ? 7.356 21.562 3.642 1.00 42.28 85 SER A O 1
ATOM 696 N N . SER A 1 86 ? 6.982 23.615 2.827 1.00 33.78 86 SER A N 1
ATOM 697 C CA . SER A 1 86 ? 6.168 23.175 1.694 1.00 33.78 86 SER A CA 1
ATOM 698 C C . SER A 1 86 ? 7.092 22.765 0.549 1.00 33.78 86 SER A C 1
ATOM 700 O O . SER A 1 86 ? 7.763 23.602 -0.050 1.00 33.78 86 SER A O 1
ATOM 702 N N . LEU A 1 87 ? 7.153 21.463 0.269 1.00 40.56 87 LEU A N 1
ATOM 703 C CA . LEU A 1 87 ? 7.775 20.946 -0.944 1.00 40.56 87 LEU A CA 1
ATOM 704 C C . LEU A 1 87 ? 6.824 21.232 -2.109 1.00 40.56 87 LEU A C 1
ATOM 706 O O . LEU A 1 87 ? 5.890 20.468 -2.349 1.00 40.56 87 LEU A O 1
ATOM 710 N N . GLU A 1 88 ? 7.058 22.318 -2.843 1.00 33.78 88 GLU A N 1
ATOM 711 C CA . GLU A 1 88 ? 6.602 22.377 -4.230 1.00 33.78 88 GLU A CA 1
ATOM 712 C C . GLU A 1 88 ? 7.467 21.398 -5.011 1.00 33.78 88 GLU A C 1
ATOM 714 O O . GLU A 1 88 ? 8.538 21.713 -5.529 1.00 33.78 88 GLU A O 1
ATOM 719 N N . THR A 1 89 ? 7.022 20.147 -5.004 1.00 38.12 89 THR A N 1
ATOM 720 C CA . THR A 1 89 ? 7.552 19.144 -5.908 1.00 38.12 89 THR A CA 1
ATOM 721 C C . THR A 1 89 ? 7.151 19.636 -7.288 1.00 38.12 89 THR A C 1
ATOM 723 O O . THR A 1 89 ? 5.985 19.521 -7.662 1.00 38.12 89 THR A O 1
ATOM 726 N N . GLN A 1 90 ? 8.081 20.236 -8.033 1.00 37.47 90 GLN A N 1
ATOM 727 C CA . GLN A 1 90 ? 7.927 20.273 -9.478 1.00 37.47 90 GLN A CA 1
ATOM 728 C C . GLN A 1 90 ? 7.823 18.809 -9.881 1.00 37.47 90 GLN A C 1
ATOM 730 O O . GLN A 1 90 ? 8.792 18.061 -9.759 1.00 37.47 90 GLN A O 1
ATOM 735 N N . PHE A 1 91 ? 6.606 18.368 -10.188 1.00 39.88 91 PHE A N 1
ATOM 736 C CA . PHE A 1 91 ? 6.340 17.012 -10.621 1.00 39.88 91 PHE A CA 1
ATOM 737 C C . PHE A 1 91 ? 7.115 16.851 -11.928 1.00 39.88 91 PHE A C 1
ATOM 739 O O . PHE A 1 91 ? 6.696 17.323 -12.982 1.00 39.88 91 PHE A O 1
ATOM 746 N N . THR A 1 92 ? 8.311 16.275 -11.852 1.00 43.22 92 THR A N 1
ATOM 747 C CA . THR A 1 92 ? 9.076 15.870 -13.023 1.00 43.22 92 THR A CA 1
ATOM 748 C C . THR A 1 92 ? 8.402 14.624 -13.581 1.00 43.22 92 THR A C 1
ATOM 750 O O . THR A 1 92 ? 8.904 13.508 -13.470 1.00 43.22 92 THR A O 1
ATOM 753 N N . ASP A 1 93 ? 7.245 14.819 -14.214 1.00 49.34 93 ASP A N 1
ATOM 754 C CA . ASP A 1 93 ? 6.503 13.770 -14.928 1.00 49.34 93 ASP A CA 1
ATOM 755 C C . ASP A 1 93 ? 7.339 13.129 -16.057 1.00 49.34 93 ASP A C 1
ATOM 757 O O . ASP A 1 93 ? 6.973 12.110 -16.629 1.00 49.34 93 ASP A O 1
ATOM 761 N N . GLN A 1 94 ? 8.520 13.683 -16.347 1.00 53.97 94 GLN A N 1
ATOM 762 C CA . GLN A 1 94 ? 9.463 13.211 -17.356 1.00 53.97 94 GLN A CA 1
ATOM 763 C C . GLN A 1 94 ? 10.349 12.029 -16.917 1.00 53.97 94 GLN A C 1
ATOM 765 O O . GLN A 1 94 ? 11.085 11.489 -17.744 1.00 53.97 94 GLN A O 1
ATOM 770 N N . MET A 1 95 ? 10.324 11.610 -15.643 1.00 64.44 95 MET A N 1
ATOM 771 C CA . MET A 1 95 ? 11.208 10.535 -15.152 1.00 64.44 95 MET A CA 1
ATOM 772 C C . MET A 1 95 ? 10.605 9.124 -15.241 1.00 64.44 95 MET A C 1
ATOM 774 O O . MET A 1 95 ? 11.337 8.131 -15.210 1.00 64.44 95 MET A O 1
ATOM 778 N N . HIS A 1 96 ? 9.282 9.008 -15.366 1.00 79.25 96 HIS A N 1
ATOM 779 C CA . HIS A 1 96 ? 8.577 7.729 -15.433 1.00 79.25 96 HIS A CA 1
ATOM 780 C C . HIS A 1 96 ? 7.941 7.539 -16.809 1.00 79.25 96 HIS A C 1
ATOM 782 O O . HIS A 1 96 ? 7.342 8.459 -17.346 1.00 79.25 96 HIS A O 1
ATOM 788 N N . LEU A 1 97 ? 8.062 6.337 -17.388 1.00 86.00 97 LEU A N 1
ATOM 789 C CA . LEU A 1 97 ? 7.383 6.053 -18.653 1.00 86.00 97 LEU A CA 1
ATOM 790 C C . LEU A 1 97 ? 5.873 6.031 -18.426 1.00 86.00 97 LEU A C 1
ATOM 792 O O . LEU A 1 97 ? 5.415 5.319 -17.528 1.00 86.00 97 LEU A O 1
ATOM 796 N N . SER A 1 98 ? 5.119 6.730 -19.267 1.00 89.44 98 SER A N 1
ATOM 797 C CA . SER A 1 98 ? 3.660 6.610 -19.303 1.00 89.44 98 SER A CA 1
ATOM 798 C C . SER A 1 98 ? 3.223 5.229 -19.808 1.00 89.44 98 SER A C 1
ATOM 800 O O . SER A 1 98 ? 3.999 4.495 -20.427 1.00 89.44 98 SER A O 1
ATOM 802 N N . GLU A 1 99 ? 1.960 4.858 -19.581 1.00 89.38 99 GLU A N 1
ATOM 803 C CA . GLU A 1 99 ? 1.410 3.598 -20.107 1.00 89.38 99 GLU A CA 1
ATOM 804 C C . GLU A 1 99 ? 1.524 3.530 -21.636 1.00 89.38 99 GLU A C 1
ATOM 806 O O . GLU A 1 99 ? 1.946 2.509 -22.179 1.00 89.38 99 GLU A O 1
ATOM 811 N N . ARG A 1 100 ? 1.244 4.645 -22.324 1.00 90.19 100 ARG A N 1
ATOM 812 C CA . ARG A 1 100 ? 1.373 4.757 -23.781 1.00 90.19 100 ARG A CA 1
ATOM 813 C C . ARG A 1 100 ? 2.806 4.520 -24.241 1.00 90.19 100 ARG A C 1
ATOM 815 O O . ARG A 1 100 ? 3.029 3.771 -25.181 1.00 90.19 100 ARG A O 1
ATOM 822 N N . GLU A 1 101 ? 3.779 5.115 -23.563 1.00 91.62 101 GLU A N 1
ATOM 823 C CA . GLU A 1 101 ? 5.195 4.928 -23.886 1.00 91.62 101 GLU A CA 1
ATOM 824 C C . GLU A 1 101 ? 5.655 3.487 -23.665 1.00 91.62 101 GLU A C 1
ATOM 826 O O . GLU A 1 101 ? 6.406 2.949 -24.475 1.00 91.62 101 GLU A O 1
ATOM 831 N N . ARG A 1 102 ? 5.174 2.826 -22.608 1.00 91.88 102 ARG A N 1
ATOM 832 C CA . ARG A 1 102 ? 5.458 1.404 -22.374 1.00 91.88 102 ARG A CA 1
ATOM 833 C C . ARG A 1 102 ? 4.851 0.520 -23.462 1.00 91.88 102 ARG A C 1
ATOM 835 O O . ARG A 1 102 ? 5.522 -0.406 -23.904 1.00 91.88 102 ARG A O 1
ATOM 842 N N . ILE A 1 103 ? 3.634 0.821 -23.927 1.00 92.12 103 ILE A N 1
ATOM 843 C CA . ILE A 1 103 ? 3.018 0.135 -25.077 1.00 92.12 103 ILE A CA 1
ATOM 844 C C . ILE A 1 103 ? 3.885 0.322 -26.319 1.00 92.12 103 ILE A C 1
ATOM 846 O O . ILE A 1 103 ? 4.261 -0.662 -26.949 1.00 92.12 103 ILE A O 1
ATOM 850 N N . THR A 1 104 ? 4.259 1.561 -26.645 1.00 92.88 104 THR A N 1
ATOM 851 C CA . THR A 1 104 ? 5.120 1.849 -27.799 1.00 92.88 104 THR A CA 1
ATOM 852 C C . THR A 1 104 ? 6.444 1.095 -27.709 1.00 92.88 104 THR A C 1
ATOM 854 O O . THR A 1 104 ? 6.900 0.526 -28.693 1.00 92.88 104 THR A O 1
ATOM 857 N N . LEU A 1 105 ? 7.038 1.015 -26.520 1.00 92.75 105 LEU A N 1
ATOM 858 C CA . LEU A 1 105 ? 8.273 0.274 -26.277 1.00 92.75 105 LEU A CA 1
ATOM 859 C C . LEU A 1 105 ? 8.100 -1.241 -26.497 1.00 92.75 105 LEU A C 1
ATOM 861 O O . LEU A 1 105 ? 8.975 -1.869 -27.094 1.00 92.75 105 LEU A O 1
ATOM 865 N N . LEU A 1 106 ? 6.968 -1.829 -26.091 1.00 91.81 106 LEU A N 1
ATOM 866 C CA . LEU A 1 106 ? 6.637 -3.230 -26.390 1.00 91.81 106 LEU A CA 1
ATOM 867 C C . LEU A 1 106 ? 6.429 -3.463 -27.897 1.00 91.81 106 LEU A C 1
ATOM 869 O O . LEU A 1 106 ? 6.896 -4.471 -28.429 1.00 91.81 106 LEU A O 1
ATOM 873 N N . MET A 1 107 ? 5.806 -2.512 -28.599 1.00 91.62 107 MET A N 1
ATOM 874 C CA . MET A 1 107 ? 5.649 -2.555 -30.058 1.00 91.62 107 MET A CA 1
ATOM 875 C C . MET A 1 107 ? 7.002 -2.463 -30.776 1.00 91.62 107 MET A C 1
ATOM 877 O O . MET A 1 107 ? 7.289 -3.267 -31.660 1.00 91.62 107 MET A O 1
ATOM 881 N N . ILE A 1 108 ? 7.880 -1.544 -30.356 1.00 91.19 108 ILE A N 1
ATOM 882 C CA . ILE A 1 108 ? 9.245 -1.405 -30.888 1.00 91.19 108 ILE A CA 1
ATOM 883 C C . ILE A 1 108 ? 10.064 -2.672 -30.621 1.00 91.19 108 ILE A C 1
ATOM 885 O O . ILE A 1 108 ? 10.825 -3.105 -31.482 1.00 91.19 108 ILE A O 1
ATOM 889 N N . ARG A 1 109 ? 9.901 -3.328 -29.470 1.00 90.31 109 ARG A N 1
ATOM 890 C CA . ARG A 1 109 ? 10.581 -4.604 -29.198 1.00 90.31 109 ARG A CA 1
ATOM 891 C C . ARG A 1 109 ? 10.150 -5.719 -30.165 1.00 90.31 109 ARG A C 1
ATOM 893 O O . ARG A 1 109 ? 10.928 -6.657 -30.360 1.00 90.31 109 ARG A O 1
ATOM 900 N N . GLY A 1 110 ? 8.962 -5.609 -30.765 1.00 85.38 110 GLY A N 1
ATOM 901 C CA . GLY A 1 110 ? 8.324 -6.672 -31.539 1.00 85.38 110 GLY A CA 1
ATOM 902 C C . GLY A 1 110 ? 7.787 -7.748 -30.601 1.00 85.38 110 GLY A C 1
ATOM 903 O O . GLY A 1 110 ? 8.327 -8.852 -30.556 1.00 85.38 110 GLY A O 1
ATOM 904 N N . TYR A 1 111 ? 6.809 -7.389 -29.764 1.00 72.12 111 TYR A N 1
ATOM 905 C CA . TYR A 1 111 ? 6.184 -8.326 -28.829 1.00 72.12 111 TYR A CA 1
ATOM 906 C C . TYR A 1 111 ? 5.639 -9.567 -29.564 1.00 72.12 111 TYR A C 1
ATOM 908 O O . TYR A 1 111 ? 5.011 -9.434 -30.609 1.00 72.12 111 TYR A O 1
ATOM 916 N N . GLY A 1 112 ? 5.901 -10.760 -29.017 1.00 66.69 112 GLY A N 1
ATOM 917 C CA . GLY A 1 112 ? 5.668 -12.052 -29.677 1.00 66.69 112 GLY A CA 1
ATOM 918 C C . GLY A 1 112 ? 6.952 -12.602 -30.300 1.00 66.69 112 GLY A C 1
ATOM 919 O O . GLY A 1 112 ? 7.601 -13.463 -29.711 1.00 66.69 112 GLY A O 1
ATOM 920 N N . ASP A 1 113 ? 7.367 -12.028 -31.427 1.00 75.88 113 ASP A N 1
ATOM 921 C CA . ASP A 1 113 ? 8.478 -12.541 -32.250 1.00 75.88 113 ASP A CA 1
ATOM 922 C C . ASP A 1 113 ? 9.869 -12.187 -31.704 1.00 75.88 113 ASP A C 1
ATOM 924 O O . ASP A 1 113 ? 10.885 -12.752 -32.107 1.00 75.88 113 ASP A O 1
ATOM 928 N N . ARG A 1 114 ? 9.932 -11.238 -30.763 1.00 76.56 114 ARG A N 1
ATOM 929 C CA . ARG A 1 114 ? 11.158 -10.781 -30.099 1.00 76.56 114 ARG A CA 1
ATOM 930 C C . ARG A 1 114 ? 12.278 -10.381 -31.078 1.00 76.56 114 ARG A C 1
ATOM 932 O O . ARG A 1 114 ? 13.458 -10.527 -30.753 1.00 76.56 114 ARG A O 1
ATOM 939 N N . ILE A 1 115 ? 11.918 -9.689 -32.157 1.00 79.88 115 ILE A N 1
ATOM 940 C CA . ILE A 1 115 ? 12.796 -9.345 -33.292 1.00 79.88 115 ILE A CA 1
ATOM 941 C C . ILE A 1 115 ? 14.004 -8.466 -32.911 1.00 79.88 115 ILE A C 1
ATOM 943 O O . ILE A 1 115 ? 15.114 -8.741 -33.350 1.00 79.88 115 ILE A O 1
ATOM 947 N N . ARG A 1 116 ? 13.816 -7.410 -32.103 1.00 87.12 116 ARG A N 1
ATOM 948 C CA . ARG A 1 116 ? 14.874 -6.405 -31.834 1.00 87.12 116 ARG A CA 1
ATOM 949 C C . ARG A 1 116 ? 15.621 -6.636 -30.527 1.00 87.12 116 ARG A C 1
ATOM 951 O O . ARG A 1 116 ? 15.013 -7.026 -29.536 1.00 87.12 116 ARG A O 1
ATOM 958 N N . SER A 1 117 ? 16.910 -6.327 -30.439 1.00 92.62 117 SER A N 1
ATOM 959 C CA . SER A 1 117 ? 17.594 -6.379 -29.137 1.00 92.62 117 SER A CA 1
ATOM 960 C C . SER A 1 117 ? 17.026 -5.330 -28.157 1.00 92.62 117 SER A C 1
ATOM 962 O O . SER A 1 117 ? 16.407 -4.341 -28.553 1.00 92.62 117 SER A O 1
ATOM 964 N N . TYR A 1 118 ? 17.212 -5.516 -26.841 1.00 93.00 118 TYR A N 1
ATOM 965 C CA . TYR A 1 118 ? 16.775 -4.508 -25.852 1.00 93.00 118 TYR A CA 1
ATOM 966 C C . TYR A 1 118 ? 17.472 -3.153 -26.035 1.00 93.00 118 TYR A C 1
ATOM 968 O O . TYR A 1 118 ? 16.965 -2.130 -25.585 1.00 93.00 118 TYR A O 1
ATOM 976 N N . GLU A 1 119 ? 18.649 -3.172 -26.649 1.00 93.75 119 GLU A N 1
ATOM 977 C CA . GLU A 1 119 ? 19.488 -2.005 -26.888 1.00 93.75 119 GLU A CA 1
ATOM 978 C C . GLU A 1 119 ? 19.010 -1.235 -28.114 1.00 93.75 119 GLU A C 1
ATOM 980 O O . GLU A 1 119 ? 18.725 -0.046 -28.012 1.00 93.75 119 GLU A O 1
ATOM 985 N N . GLU A 1 120 ? 18.762 -1.940 -29.219 1.00 93.69 120 GLU A N 1
ATOM 986 C CA . GLU A 1 120 ? 18.079 -1.384 -30.392 1.00 93.69 120 GLU A CA 1
ATOM 987 C C . GLU A 1 120 ? 16.718 -0.794 -30.029 1.00 93.69 120 GLU A C 1
ATOM 989 O O . GLU A 1 120 ? 16.382 0.303 -30.464 1.00 93.69 120 GLU A O 1
ATOM 994 N N . ALA A 1 121 ? 15.940 -1.494 -29.199 1.00 93.94 121 ALA A N 1
ATOM 995 C CA . ALA A 1 121 ? 14.638 -1.004 -28.767 1.00 93.94 121 ALA A CA 1
ATOM 996 C C . ALA A 1 121 ? 14.744 0.277 -27.923 1.00 93.94 121 ALA A C 1
ATOM 998 O O . ALA A 1 121 ? 13.886 1.148 -28.044 1.00 93.94 121 ALA A O 1
ATOM 999 N N . ALA A 1 122 ? 15.784 0.410 -27.090 1.00 94.12 122 ALA A N 1
ATOM 1000 C CA . ALA A 1 122 ? 16.034 1.635 -26.331 1.00 94.12 122 ALA A CA 1
ATOM 1001 C C . ALA A 1 122 ? 16.428 2.795 -27.255 1.00 94.12 122 ALA A C 1
ATOM 1003 O O . ALA A 1 122 ? 15.883 3.886 -27.113 1.00 94.12 122 ALA A O 1
ATOM 1004 N N . ASN A 1 123 ? 17.327 2.546 -28.212 1.00 94.56 123 ASN A N 1
ATOM 1005 C CA . ASN A 1 123 ? 17.796 3.556 -29.160 1.00 94.56 123 ASN A CA 1
ATOM 1006 C C . ASN A 1 123 ? 16.644 4.067 -30.031 1.00 94.56 123 ASN A C 1
ATOM 1008 O O . ASN A 1 123 ? 16.345 5.253 -29.998 1.00 94.56 123 ASN A O 1
ATOM 1012 N N . LEU A 1 124 ? 15.896 3.162 -30.671 1.00 94.12 124 LEU A N 1
ATOM 1013 C CA . LEU A 1 124 ? 14.729 3.521 -31.484 1.00 94.12 124 LEU A CA 1
ATOM 1014 C C . LEU A 1 124 ? 13.665 4.273 -30.681 1.00 94.12 124 LEU A C 1
ATOM 1016 O O . LEU A 1 124 ? 13.024 5.191 -31.190 1.00 94.12 124 LEU A O 1
ATOM 1020 N N . PHE A 1 125 ? 13.458 3.891 -29.420 1.00 94.12 125 PHE A N 1
ATOM 1021 C CA . PHE A 1 125 ? 12.538 4.606 -28.548 1.00 94.12 125 PHE A CA 1
ATOM 1022 C C . PHE A 1 125 ? 13.034 6.030 -28.252 1.00 94.12 125 PHE A C 1
ATOM 1024 O O . PHE A 1 125 ? 12.247 6.969 -28.329 1.00 94.12 125 PHE A O 1
ATOM 1031 N N . ASN A 1 126 ? 14.321 6.205 -27.947 1.00 93.56 126 ASN A N 1
ATOM 1032 C CA . ASN A 1 126 ? 14.916 7.523 -27.709 1.00 93.56 126 ASN A CA 1
ATOM 1033 C C . ASN A 1 126 ? 14.871 8.407 -28.964 1.00 93.56 126 ASN A C 1
ATOM 1035 O O . ASN A 1 126 ? 14.571 9.591 -28.851 1.00 93.56 126 ASN A O 1
ATOM 1039 N N . ASP A 1 127 ? 15.062 7.821 -30.147 1.00 93.19 127 ASP A N 1
ATOM 1040 C CA . ASP A 1 127 ? 14.931 8.521 -31.429 1.00 93.19 127 ASP A CA 1
ATOM 1041 C C . ASP A 1 127 ? 13.479 8.956 -31.693 1.00 93.19 127 ASP A C 1
ATOM 1043 O O . ASP A 1 127 ? 13.224 10.049 -32.195 1.00 93.19 127 ASP A O 1
ATOM 1047 N N . THR A 1 128 ? 12.507 8.120 -31.310 1.00 92.19 128 THR A N 1
ATOM 1048 C CA . THR A 1 128 ? 11.068 8.416 -31.450 1.00 92.19 128 THR A CA 1
ATOM 1049 C C . THR A 1 128 ? 10.606 9.508 -30.479 1.00 92.19 128 THR A C 1
ATOM 1051 O O . THR A 1 128 ? 9.675 10.259 -30.773 1.00 92.19 128 THR A O 1
ATOM 1054 N N . PHE A 1 129 ? 11.246 9.606 -29.312 1.00 89.00 129 PHE A N 1
ATOM 1055 C CA . PHE A 1 129 ? 10.907 10.558 -28.259 1.00 89.00 129 PHE A CA 1
ATOM 1056 C C . PHE A 1 129 ? 12.137 11.405 -27.871 1.00 89.00 129 PHE A C 1
ATOM 1058 O O . PHE A 1 129 ? 12.705 11.201 -26.798 1.00 89.00 129 PHE A O 1
ATOM 1065 N N . PRO A 1 130 ? 12.535 12.401 -28.686 1.00 86.06 130 PRO A N 1
ATOM 1066 C CA . PRO A 1 130 ? 13.719 13.226 -28.415 1.00 86.06 130 PRO A CA 1
ATOM 1067 C C . PRO A 1 130 ? 13.506 14.258 -27.293 1.00 86.06 130 PRO A C 1
ATOM 1069 O O . PRO A 1 130 ? 14.458 14.716 -26.670 1.00 86.06 130 PRO A O 1
ATOM 1072 N N . ASN A 1 131 ? 12.252 14.613 -26.991 1.00 86.94 131 ASN A N 1
ATOM 1073 C CA . ASN A 1 131 ? 11.896 15.644 -26.002 1.00 86.94 131 ASN A CA 1
ATOM 1074 C C . ASN A 1 131 ? 11.926 15.154 -24.540 1.00 86.94 131 ASN A C 1
ATOM 1076 O O . ASN A 1 131 ? 11.433 15.841 -23.645 1.00 86.94 131 ASN A O 1
ATOM 1080 N N . ARG A 1 132 ? 12.450 13.953 -24.286 1.00 86.12 132 ARG A N 1
ATOM 1081 C CA . ARG A 1 132 ? 12.518 13.337 -22.955 1.00 86.12 132 ARG A CA 1
ATOM 1082 C C . ARG A 1 132 ? 13.943 12.891 -22.639 1.00 86.12 132 ARG A C 1
ATOM 1084 O O . ARG A 1 132 ? 14.742 12.698 -23.553 1.00 86.12 132 ARG A O 1
ATOM 1091 N N . PRO A 1 133 ? 14.259 12.643 -21.358 1.00 87.00 133 PRO A N 1
ATOM 1092 C CA . PRO A 1 133 ? 15.517 12.012 -21.002 1.00 87.00 133 PRO A CA 1
ATOM 1093 C C . PRO A 1 133 ? 15.618 10.630 -21.667 1.00 87.00 133 PRO A C 1
ATOM 1095 O O . PRO A 1 133 ? 14.626 9.879 -21.644 1.00 87.00 133 PRO A O 1
ATOM 1098 N N . PRO A 1 134 ? 16.793 10.277 -22.219 1.00 89.81 134 PRO A N 1
ATOM 1099 C CA . PRO A 1 134 ? 16.986 8.992 -22.864 1.00 89.81 134 PRO A CA 1
ATOM 1100 C C . PRO A 1 134 ? 16.789 7.861 -21.856 1.00 89.81 134 PRO A C 1
ATOM 1102 O O . PRO A 1 134 ? 17.273 7.902 -20.720 1.00 89.81 134 PRO A O 1
ATOM 1105 N N . ILE A 1 135 ? 16.059 6.831 -22.269 1.00 91.94 135 ILE A N 1
ATOM 1106 C CA . ILE A 1 135 ? 15.862 5.627 -21.476 1.00 91.94 135 ILE A CA 1
ATOM 1107 C C . ILE A 1 135 ? 17.063 4.698 -21.630 1.00 91.94 135 ILE A C 1
ATOM 1109 O O . ILE A 1 135 ? 17.635 4.550 -22.709 1.00 91.94 135 ILE A O 1
ATOM 1113 N N . ALA A 1 136 ? 17.413 4.019 -20.542 1.00 92.31 136 ALA A N 1
ATOM 1114 C CA . ALA A 1 136 ? 18.409 2.961 -20.564 1.00 92.31 136 ALA A CA 1
ATOM 1115 C C . ALA A 1 136 ? 17.792 1.621 -20.997 1.00 92.31 136 ALA A C 1
ATOM 1117 O O . ALA A 1 136 ? 16.626 1.329 -20.715 1.00 92.31 136 ALA A O 1
ATOM 1118 N N . LYS A 1 137 ? 18.622 0.733 -21.555 1.00 93.94 137 LYS A N 1
ATOM 1119 C CA . LYS A 1 137 ? 18.295 -0.678 -21.843 1.00 93.94 137 LYS A CA 1
ATOM 1120 C C . LYS A 1 137 ? 17.648 -1.408 -20.659 1.00 93.94 137 LYS A C 1
ATOM 1122 O O . LYS A 1 137 ? 16.722 -2.198 -20.836 1.00 93.94 137 LYS A O 1
ATOM 1127 N N . SER A 1 138 ? 18.098 -1.123 -19.435 1.00 92.81 138 SER A N 1
ATOM 1128 C CA . SER A 1 138 ? 17.548 -1.725 -18.213 1.00 92.81 138 SER A CA 1
ATOM 1129 C C . SER A 1 138 ? 16.076 -1.359 -17.985 1.00 92.81 138 SER A C 1
ATOM 1131 O O . SER A 1 138 ? 15.317 -2.162 -17.444 1.00 92.81 138 SER A O 1
ATOM 1133 N N . THR A 1 139 ? 15.643 -0.180 -18.433 1.00 91.69 139 THR A N 1
ATOM 1134 C CA . THR A 1 139 ? 14.244 0.258 -18.381 1.00 91.69 139 THR A CA 1
ATOM 1135 C C . THR A 1 139 ? 13.385 -0.533 -19.363 1.00 91.69 139 THR A C 1
ATOM 1137 O O . THR A 1 139 ? 12.299 -0.986 -18.991 1.00 91.69 139 THR A O 1
ATOM 1140 N N . VAL A 1 140 ? 13.892 -0.783 -20.575 1.00 92.56 140 VAL A N 1
ATOM 1141 C CA . VAL A 1 140 ? 13.238 -1.655 -21.565 1.00 92.56 140 VAL A CA 1
ATOM 1142 C C . VAL A 1 140 ? 13.071 -3.060 -20.988 1.00 92.56 140 VAL A C 1
ATOM 1144 O O . VAL A 1 140 ? 11.962 -3.589 -20.947 1.00 92.56 140 VAL A O 1
ATOM 1147 N N . GLN A 1 141 ? 14.149 -3.630 -20.443 1.00 92.50 141 GLN A N 1
ATOM 1148 C CA . GLN A 1 141 ? 14.138 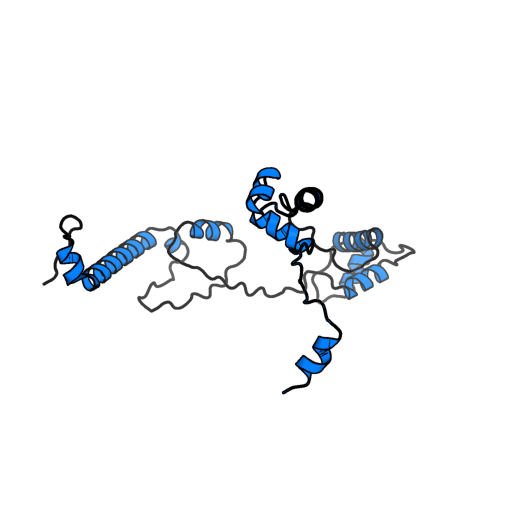-4.967 -19.852 1.00 92.50 141 GLN A CA 1
ATOM 1149 C C . GLN A 1 141 ? 13.155 -5.082 -18.678 1.00 92.50 141 GLN A C 1
ATOM 1151 O O . GLN A 1 141 ? 12.399 -6.047 -18.605 1.00 92.50 141 GLN A O 1
ATOM 1156 N N . LYS A 1 142 ? 13.128 -4.100 -17.766 1.00 91.06 142 LYS A N 1
ATOM 1157 C CA . LYS A 1 142 ? 12.168 -4.066 -16.647 1.00 91.06 142 LYS A CA 1
ATOM 1158 C C . LYS A 1 142 ? 10.724 -3.997 -17.138 1.00 91.06 142 LYS A C 1
ATOM 1160 O O . LYS A 1 14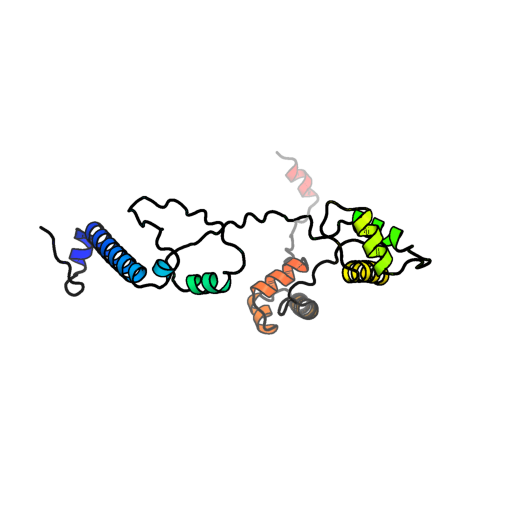2 ? 9.865 -4.648 -16.551 1.00 91.06 142 LYS A O 1
ATOM 1165 N N . THR A 1 143 ? 10.467 -3.230 -18.197 1.00 91.69 143 THR A N 1
ATOM 1166 C CA . THR A 1 143 ? 9.127 -3.080 -18.784 1.00 91.69 143 THR A CA 1
ATOM 1167 C C . THR A 1 143 ? 8.659 -4.389 -19.415 1.00 91.69 143 THR A C 1
ATOM 1169 O O . THR A 1 143 ? 7.567 -4.854 -19.100 1.00 91.69 143 THR A O 1
ATOM 1172 N N . VAL A 1 144 ? 9.510 -5.030 -20.223 1.00 91.56 144 VAL A N 1
ATOM 1173 C CA . VAL A 1 144 ? 9.218 -6.335 -20.838 1.00 91.56 144 VAL A CA 1
ATOM 1174 C C . VAL A 1 144 ? 9.020 -7.408 -19.771 1.00 91.56 144 VAL A C 1
ATOM 1176 O O . VAL A 1 144 ? 7.989 -8.070 -19.766 1.00 91.56 144 VAL A O 1
ATOM 1179 N N . ARG A 1 145 ? 9.941 -7.523 -18.805 1.00 91.19 145 ARG A N 1
ATOM 1180 C CA . ARG A 1 145 ? 9.842 -8.514 -17.724 1.00 91.19 145 ARG A CA 1
ATOM 1181 C C . ARG A 1 145 ? 8.562 -8.347 -16.910 1.00 91.19 145 ARG A C 1
ATOM 1183 O O . ARG A 1 145 ? 7.925 -9.337 -16.575 1.00 91.19 145 ARG A O 1
ATOM 1190 N N . ARG A 1 146 ? 8.182 -7.110 -16.580 1.00 89.44 146 ARG A N 1
ATOM 1191 C CA . ARG A 1 146 ? 6.931 -6.837 -15.862 1.00 89.44 146 ARG A CA 1
ATOM 1192 C C . ARG A 1 146 ? 5.725 -7.311 -16.669 1.00 89.44 146 ARG A C 1
ATOM 1194 O O . ARG A 1 146 ? 4.848 -7.960 -16.111 1.00 89.44 146 ARG A O 1
ATOM 1201 N N . PHE A 1 147 ? 5.708 -7.005 -17.964 1.00 90.56 147 PHE A N 1
ATOM 1202 C CA . PHE A 1 147 ? 4.627 -7.413 -18.847 1.00 90.56 147 PHE A CA 1
ATOM 1203 C C . PHE A 1 147 ? 4.542 -8.938 -18.989 1.00 90.56 147 PHE A C 1
ATOM 1205 O O . PHE A 1 147 ? 3.460 -9.492 -18.871 1.00 90.56 147 PHE A O 1
ATOM 1212 N N . GLU A 1 148 ? 5.670 -9.632 -19.151 1.00 89.44 148 GLU A N 1
ATOM 1213 C CA . GLU A 1 148 ? 5.708 -11.101 -19.218 1.00 89.44 148 GLU A CA 1
ATOM 1214 C C . GLU A 1 148 ? 5.274 -11.766 -17.904 1.00 89.44 148 GLU A C 1
ATOM 1216 O O . GLU A 1 148 ? 4.626 -12.806 -17.929 1.00 89.44 148 GLU A O 1
ATOM 1221 N N . GLN A 1 149 ? 5.615 -11.174 -16.754 1.00 89.31 149 GLN A N 1
ATOM 1222 C CA . GLN A 1 149 ? 5.273 -11.732 -15.443 1.00 89.31 149 GLN A CA 1
ATOM 1223 C C . GLN A 1 149 ? 3.805 -11.538 -15.064 1.00 89.31 149 GLN A C 1
ATOM 1225 O O . GLN A 1 149 ? 3.220 -12.420 -14.441 1.00 89.31 149 GLN A O 1
ATOM 1230 N N . PHE A 1 150 ? 3.228 -10.377 -15.376 1.00 87.06 150 PHE A N 1
ATOM 1231 C CA . PHE A 1 150 ? 1.924 -9.984 -14.841 1.00 87.06 150 PHE A CA 1
ATOM 1232 C C . PHE A 1 150 ? 0.860 -9.692 -15.909 1.00 87.06 150 PHE A C 1
ATOM 1234 O O . PHE A 1 150 ? -0.315 -9.572 -15.577 1.00 87.06 150 PHE A O 1
ATOM 1241 N N . GLY A 1 151 ? 1.242 -9.549 -17.181 1.00 85.38 151 GLY A N 1
ATOM 1242 C CA . GLY A 1 151 ? 0.325 -9.284 -18.295 1.00 85.38 151 GLY A CA 1
ATOM 1243 C C . GLY A 1 151 ? -0.226 -7.857 -18.364 1.00 85.38 151 GLY A C 1
ATOM 1244 O O . GLY A 1 151 ? -1.036 -7.559 -19.238 1.00 85.38 151 GLY A O 1
ATOM 1245 N N . PHE A 1 152 ? 0.198 -6.952 -17.475 1.00 84.38 152 PHE A N 1
ATOM 1246 C CA . PHE A 1 152 ? -0.255 -5.560 -17.467 1.00 84.38 152 PHE A CA 1
ATOM 1247 C C . PHE A 1 152 ? 0.895 -4.551 -17.545 1.00 84.38 152 PHE A C 1
ATOM 1249 O O . PHE A 1 152 ? 2.016 -4.780 -17.093 1.00 84.38 152 PHE A O 1
ATOM 1256 N N . ILE A 1 153 ? 0.590 -3.397 -18.143 1.00 86.19 153 ILE A N 1
ATOM 1257 C CA . ILE A 1 153 ? 1.542 -2.308 -18.432 1.00 86.19 153 ILE A CA 1
ATOM 1258 C C . ILE A 1 153 ? 1.625 -1.281 -17.287 1.00 86.19 153 ILE A C 1
ATOM 1260 O O . ILE A 1 153 ? 2.589 -0.508 -17.174 1.00 86.19 153 ILE A O 1
ATOM 1264 N N . LYS A 1 154 ? 0.614 -1.276 -16.413 1.00 84.69 154 LYS A N 1
ATOM 1265 C CA . LYS A 1 154 ? 0.528 -0.373 -15.264 1.00 84.69 154 LYS A CA 1
ATOM 1266 C C . LYS A 1 154 ? 1.665 -0.626 -14.279 1.00 84.69 154 LYS A C 1
ATOM 1268 O O . LYS A 1 154 ? 2.278 -1.694 -14.260 1.00 84.69 154 LYS A O 1
ATOM 1273 N N . ASP A 1 155 ? 1.983 0.380 -13.471 1.00 80.00 155 ASP A N 1
ATOM 1274 C CA . ASP A 1 155 ? 2.901 0.157 -12.360 1.00 80.00 155 ASP A CA 1
ATOM 1275 C C . ASP A 1 155 ? 2.256 -0.764 -11.329 1.00 80.00 155 ASP A C 1
ATOM 1277 O O . ASP A 1 155 ? 1.093 -0.589 -10.961 1.00 80.00 155 ASP A O 1
ATOM 1281 N N . ASN A 1 156 ? 3.026 -1.745 -10.859 1.00 77.56 156 ASN A N 1
ATOM 1282 C CA . ASN A 1 156 ? 2.570 -2.599 -9.778 1.00 77.56 156 ASN A CA 1
ATOM 1283 C C . ASN A 1 156 ? 2.330 -1.733 -8.538 1.00 77.56 156 ASN A C 1
ATOM 1285 O O . ASN A 1 156 ? 3.133 -0.829 -8.255 1.00 77.56 156 ASN A O 1
ATOM 1289 N N . PRO A 1 157 ? 1.272 -2.028 -7.765 1.00 77.75 157 PRO A N 1
ATOM 1290 C CA . PRO A 1 157 ? 1.116 -1.407 -6.466 1.00 77.75 157 PRO A CA 1
ATOM 1291 C C . PRO A 1 157 ? 2.391 -1.666 -5.666 1.00 77.75 157 PRO A C 1
ATOM 1293 O O . PRO A 1 157 ? 2.895 -2.790 -5.602 1.00 77.75 157 PRO A O 1
ATOM 1296 N N . ARG A 1 158 ? 2.954 -0.602 -5.090 1.00 80.31 158 ARG A N 1
ATOM 1297 C CA . ARG A 1 158 ? 4.136 -0.737 -4.242 1.00 80.31 158 ARG A CA 1
ATOM 1298 C C . ARG A 1 158 ? 3.757 -1.625 -3.063 1.00 80.31 158 ARG A C 1
ATOM 1300 O O . ARG A 1 158 ? 2.809 -1.315 -2.342 1.00 80.31 158 ARG A O 1
ATOM 1307 N N . THR A 1 159 ? 4.512 -2.697 -2.849 1.00 75.44 159 THR A N 1
ATOM 1308 C CA . THR A 1 159 ? 4.438 -3.468 -1.609 1.00 75.44 159 THR A CA 1
ATOM 1309 C C . THR A 1 159 ? 4.882 -2.535 -0.488 1.00 75.44 159 THR A C 1
ATOM 1311 O O . THR A 1 159 ? 6.061 -2.197 -0.377 1.00 75.44 159 THR A O 1
ATOM 1314 N N . GLY A 1 160 ? 3.915 -2.008 0.263 1.00 82.06 160 GLY A N 1
ATOM 1315 C CA . GLY A 1 160 ? 4.185 -1.143 1.404 1.00 82.06 160 GLY A CA 1
ATOM 1316 C C . GLY A 1 160 ? 4.947 -1.884 2.503 1.00 82.06 160 GLY A C 1
ATOM 1317 O O . GLY A 1 160 ? 5.266 -3.067 2.385 1.00 82.06 160 GLY A O 1
ATOM 1318 N N . ARG A 1 161 ? 5.216 -1.189 3.612 1.00 82.69 161 ARG A N 1
ATOM 1319 C CA . ARG A 1 161 ? 5.798 -1.829 4.798 1.00 82.69 161 ARG A CA 1
ATOM 1320 C C . ARG A 1 161 ? 4.888 -2.988 5.246 1.00 82.69 161 ARG A C 1
ATOM 1322 O O . ARG A 1 161 ? 3.685 -2.745 5.397 1.00 82.69 161 ARG A O 1
ATOM 1329 N N . PRO A 1 162 ? 5.425 -4.201 5.481 1.00 76.94 162 PRO A N 1
ATOM 1330 C CA . PRO A 1 162 ? 4.625 -5.302 5.995 1.00 76.94 162 PRO A CA 1
ATOM 1331 C C . PRO A 1 162 ? 4.010 -4.892 7.332 1.00 76.94 162 PRO A C 1
ATOM 1333 O O . PRO A 1 162 ? 4.646 -4.222 8.156 1.00 76.94 162 PRO A O 1
ATOM 1336 N N . LYS A 1 163 ? 2.744 -5.252 7.527 1.00 79.06 163 LYS A N 1
ATOM 1337 C CA . LYS A 1 163 ? 2.093 -5.077 8.823 1.00 79.06 163 LYS A CA 1
ATOM 1338 C C . LYS A 1 163 ? 2.705 -6.122 9.770 1.00 79.06 163 LYS A C 1
ATOM 1340 O O . LYS A 1 163 ? 3.164 -7.165 9.329 1.00 79.06 163 LYS A O 1
ATOM 1345 N N . SER A 1 164 ? 2.830 -5.797 11.053 1.00 75.12 164 SER A N 1
ATOM 1346 C CA . SER A 1 164 ? 3.314 -6.763 12.058 1.00 75.12 164 SER A CA 1
ATOM 1347 C C . SER A 1 164 ? 2.158 -7.256 12.919 1.00 75.12 164 SER A C 1
ATOM 1349 O O . SER A 1 164 ? 2.038 -8.444 13.175 1.00 75.12 164 SER A O 1
ATOM 1351 N N . GLU A 1 165 ? 1.280 -6.339 13.334 1.00 76.00 165 GLU A N 1
ATOM 1352 C CA . GLU A 1 165 ? 0.153 -6.648 14.226 1.00 76.00 165 GLU A CA 1
ATOM 1353 C C . GLU A 1 165 ? -1.154 -6.947 13.477 1.00 76.00 165 GLU A C 1
ATOM 1355 O O . GLU A 1 165 ? -2.018 -7.638 13.995 1.00 76.00 165 GLU A O 1
ATOM 1360 N N . THR A 1 166 ? -1.329 -6.416 12.263 1.00 81.25 166 THR A N 1
ATOM 1361 C CA . THR A 1 166 ? -2.559 -6.569 11.457 1.00 81.25 166 THR A CA 1
ATOM 1362 C C . THR A 1 166 ? -2.296 -7.457 10.243 1.00 81.25 166 THR A C 1
ATOM 1364 O O . THR A 1 166 ? -2.589 -7.076 9.107 1.00 81.25 166 THR A O 1
ATOM 1367 N N . ASN A 1 167 ? -1.648 -8.592 10.487 1.00 87.06 167 ASN A N 1
ATOM 1368 C CA . ASN A 1 167 ? -1.454 -9.630 9.480 1.00 87.06 167 ASN A CA 1
ATOM 1369 C C . ASN A 1 167 ? -2.718 -10.462 9.320 1.00 87.06 167 ASN A C 1
ATOM 1371 O O . ASN A 1 167 ? -3.586 -10.441 10.189 1.00 87.06 167 ASN A O 1
ATOM 1375 N N . GLU A 1 168 ? -2.814 -11.171 8.200 1.00 87.00 168 GLU A N 1
ATOM 1376 C CA . GLU A 1 168 ? -3.988 -11.978 7.876 1.00 87.00 168 GLU A CA 1
ATOM 1377 C C . GLU A 1 168 ? -4.203 -13.081 8.922 1.00 87.00 168 GLU A C 1
ATOM 1379 O O . GLU A 1 168 ? -5.281 -13.159 9.500 1.00 87.00 168 GLU A O 1
ATOM 1384 N N . GLU A 1 169 ? -3.148 -13.802 9.306 1.00 89.38 169 GLU A N 1
ATOM 1385 C CA . GLU A 1 169 ? -3.186 -14.807 10.382 1.00 89.38 169 GLU A CA 1
ATOM 1386 C C . GLU A 1 169 ? -3.696 -14.222 11.709 1.00 89.38 169 GLU A C 1
ATOM 1388 O O . GLU A 1 169 ? -4.701 -14.674 12.254 1.00 89.38 169 GLU A O 1
ATOM 1393 N N . LYS A 1 170 ? -3.078 -13.127 12.178 1.00 89.50 170 LYS A N 1
ATOM 1394 C CA . LYS A 1 170 ? -3.513 -12.415 13.392 1.00 89.50 170 LYS A CA 1
ATOM 1395 C C . LYS A 1 170 ? -4.956 -11.930 13.298 1.00 89.50 170 LYS A C 1
ATOM 1397 O O . LYS A 1 170 ? -5.667 -11.919 14.297 1.00 89.50 170 LYS A O 1
ATOM 1402 N N . SER A 1 171 ? -5.391 -11.500 12.115 1.00 92.06 171 SER A N 1
ATOM 1403 C CA . SER A 1 171 ? -6.765 -11.049 11.917 1.00 92.06 171 SER A CA 1
ATOM 1404 C C . SER A 1 171 ? -7.767 -12.191 12.051 1.00 92.06 171 SER A C 1
ATOM 1406 O O . SER A 1 171 ? -8.817 -11.984 12.651 1.00 92.06 171 SER A O 1
ATOM 1408 N N . VAL A 1 172 ? -7.421 -13.392 11.579 1.00 93.50 172 VAL A N 1
ATOM 1409 C CA . VAL A 1 172 ? -8.254 -14.592 11.725 1.00 93.50 172 VAL A CA 1
ATOM 1410 C C . VAL A 1 172 ? -8.333 -15.019 13.191 1.00 93.50 172 VAL A C 1
ATOM 1412 O O . VAL A 1 172 ? -9.439 -15.212 13.687 1.00 93.50 172 VAL A O 1
ATOM 1415 N N . GLU A 1 173 ? -7.203 -15.066 13.906 1.00 93.75 173 GLU A N 1
ATOM 1416 C CA . GLU A 1 173 ? -7.169 -15.384 15.347 1.00 93.75 173 GLU A CA 1
ATOM 1417 C C . GLU A 1 173 ? -8.059 -14.439 16.165 1.00 93.75 173 GLU A C 1
ATOM 1419 O O . GLU A 1 173 ? -8.880 -14.878 16.970 1.00 93.75 173 GLU A O 1
ATOM 1424 N N . VAL A 1 174 ? -7.915 -13.129 15.937 1.00 93.62 174 VAL A N 1
ATOM 1425 C CA . VAL A 1 174 ? -8.711 -12.111 16.631 1.00 93.62 174 VAL A CA 1
ATOM 1426 C C . VAL A 1 174 ? -10.186 -12.268 16.286 1.00 93.62 174 VAL A C 1
ATOM 1428 O O . VAL A 1 174 ? -11.029 -12.185 17.164 1.00 93.62 174 VAL A O 1
ATOM 1431 N N . MET A 1 175 ? -10.535 -12.505 15.024 1.00 93.25 175 MET A N 1
ATOM 1432 C CA . MET A 1 175 ? -11.934 -12.705 14.637 1.00 93.25 175 MET A CA 1
ATOM 1433 C C . MET A 1 175 ? -12.542 -13.951 15.286 1.00 93.25 175 MET A C 1
ATOM 1435 O O . MET A 1 175 ? -13.695 -13.913 15.714 1.00 93.25 175 MET A O 1
ATOM 1439 N N . GLN A 1 176 ? -11.767 -15.030 15.392 1.00 93.50 176 GLN A N 1
ATOM 1440 C CA . GLN A 1 176 ? -12.199 -16.270 16.022 1.00 93.50 176 GLN A CA 1
ATOM 1441 C C . GLN A 1 176 ? -12.535 -16.074 17.505 1.00 93.50 176 GLN A C 1
ATOM 1443 O O . GLN A 1 176 ? -13.584 -16.546 17.941 1.00 93.50 176 GLN A O 1
ATOM 1448 N N . SER A 1 177 ? -11.747 -15.301 18.261 1.00 93.75 177 SER A N 1
ATOM 1449 C CA . SER A 1 177 ? -12.043 -15.061 19.684 1.00 93.75 177 SER A CA 1
ATOM 1450 C C . SER A 1 177 ? -13.369 -14.320 19.910 1.00 93.75 177 SER A C 1
ATOM 1452 O O . SER A 1 177 ? -14.096 -14.631 20.855 1.00 93.75 177 SER A O 1
ATOM 1454 N N . PHE A 1 178 ? -13.760 -13.408 19.011 1.00 92.25 178 PHE A N 1
ATOM 1455 C CA . PHE A 1 178 ? -15.081 -12.758 19.062 1.00 92.25 178 PHE A CA 1
ATOM 1456 C C . PHE A 1 178 ? -16.238 -13.668 18.619 1.00 92.25 178 PHE A C 1
ATOM 1458 O O . PHE A 1 178 ? -17.384 -13.417 19.001 1.00 92.25 178 PHE A O 1
ATOM 1465 N N . ILE A 1 179 ? -15.968 -14.701 17.815 1.00 91.56 179 ILE A N 1
ATOM 1466 C CA . ILE A 1 179 ? -16.963 -15.721 17.450 1.00 91.56 179 ILE A CA 1
ATOM 1467 C C . ILE A 1 179 ? -17.187 -16.672 18.629 1.00 91.56 179 ILE A C 1
ATOM 1469 O O . ILE A 1 179 ? -18.334 -16.937 18.985 1.00 91.56 179 ILE A O 1
ATOM 1473 N N . GLU A 1 180 ? -16.107 -17.140 19.256 1.00 92.62 180 GLU A N 1
ATOM 1474 C CA . GLU A 1 180 ? -16.151 -18.029 20.422 1.00 92.62 180 GLU A CA 1
ATOM 1475 C C . GLU A 1 180 ? -16.770 -17.337 21.640 1.00 92.62 180 GLU A C 1
ATOM 1477 O O . GLU A 1 180 ? -17.582 -17.923 22.356 1.00 92.62 180 GLU A O 1
ATOM 1482 N N . ASN A 1 181 ? -16.435 -16.063 21.856 1.00 90.19 181 ASN A N 1
ATOM 1483 C CA . ASN A 1 181 ? -16.988 -15.264 22.937 1.00 90.19 181 ASN A CA 1
ATOM 1484 C C . ASN A 1 181 ? -17.448 -13.888 22.447 1.00 90.19 181 ASN A C 1
ATOM 1486 O O . ASN A 1 181 ? -16.708 -12.905 22.466 1.00 90.19 181 ASN A O 1
ATOM 1490 N N . LYS A 1 182 ? -18.737 -13.789 22.110 1.00 84.88 182 LYS A N 1
ATOM 1491 C CA . LYS A 1 182 ? -19.365 -12.546 21.630 1.00 84.88 182 LYS A CA 1
ATOM 1492 C C . LYS A 1 182 ? -19.276 -11.368 22.613 1.00 84.88 182 LYS A C 1
ATOM 1494 O O . LYS A 1 182 ? -19.401 -10.218 22.196 1.00 84.88 182 LYS A O 1
ATOM 1499 N N . TYR A 1 183 ? -19.087 -11.635 23.905 1.00 88.06 183 TYR A N 1
ATOM 1500 C CA . TYR A 1 183 ? -19.040 -10.611 24.953 1.00 88.06 183 TYR A CA 1
ATOM 1501 C C . TYR A 1 183 ? -17.612 -10.200 25.330 1.00 88.06 183 TYR A C 1
ATOM 1503 O O . TYR A 1 183 ? -17.431 -9.412 26.263 1.00 88.06 183 TYR A O 1
ATOM 1511 N N . ILE A 1 184 ? -16.592 -10.714 24.633 1.00 91.44 184 ILE A N 1
ATOM 1512 C CA . ILE A 1 184 ? -15.210 -10.324 24.890 1.00 91.44 184 ILE A CA 1
ATOM 1513 C C . ILE A 1 184 ? -15.012 -8.829 24.615 1.00 91.44 184 ILE A C 1
ATOM 1515 O O . ILE A 1 184 ? -15.471 -8.273 23.614 1.00 91.44 184 ILE A O 1
ATOM 1519 N N . SER A 1 185 ? -14.333 -8.148 25.536 1.00 92.69 185 SER A N 1
ATOM 1520 C CA . SER A 1 185 ? -13.991 -6.743 25.362 1.00 92.69 185 SER A CA 1
ATOM 1521 C C . SER A 1 185 ? -12.733 -6.603 24.507 1.00 92.69 185 SER A C 1
ATOM 1523 O O . SER A 1 185 ? -11.819 -7.424 24.560 1.00 92.69 185 SER A O 1
ATOM 1525 N N . ILE A 1 186 ? -12.648 -5.515 23.744 1.00 93.56 186 ILE A N 1
ATOM 1526 C CA . ILE A 1 186 ? -11.493 -5.227 22.884 1.00 93.56 186 ILE A CA 1
ATOM 1527 C C . ILE A 1 186 ? -10.163 -5.185 23.662 1.00 93.56 186 ILE A C 1
ATOM 1529 O O . ILE A 1 186 ? -9.188 -5.754 23.171 1.00 93.56 186 ILE A O 1
ATOM 1533 N N . PRO A 1 18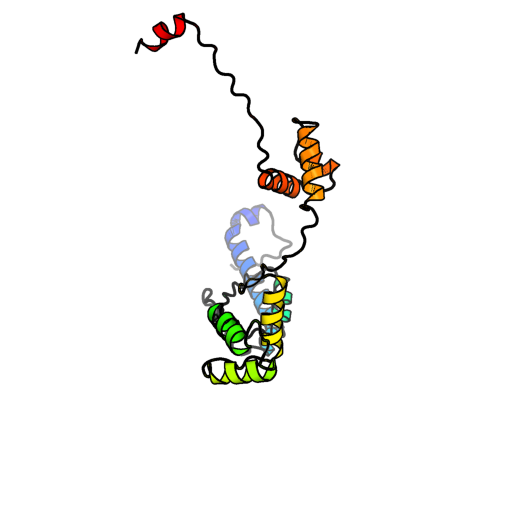7 ? -10.080 -4.582 24.869 1.00 95.62 187 PRO A N 1
ATOM 1534 C CA . PRO A 1 187 ? -8.863 -4.638 25.677 1.00 95.62 187 PRO A CA 1
ATOM 1535 C C . PRO A 1 187 ? -8.460 -6.058 26.076 1.00 95.62 187 PRO A C 1
ATOM 1537 O O . PRO A 1 187 ? -7.273 -6.369 26.083 1.00 95.62 187 PRO A O 1
ATOM 1540 N N . LYS A 1 188 ? -9.437 -6.924 26.369 1.00 95.38 188 LYS A N 1
ATOM 1541 C CA . LYS A 1 188 ? -9.172 -8.315 26.735 1.00 95.38 188 LYS A CA 1
ATOM 1542 C C . LYS A 1 188 ? -8.657 -9.117 25.539 1.00 95.38 188 LYS A C 1
ATOM 1544 O O . LYS A 1 188 ? -7.619 -9.756 25.654 1.00 95.38 188 LYS A O 1
ATOM 1549 N N . ALA A 1 189 ? -9.293 -8.984 24.374 1.00 93.88 189 ALA A N 1
ATOM 1550 C CA . ALA A 1 189 ? -8.809 -9.599 23.136 1.00 93.88 189 ALA A CA 1
ATOM 1551 C C . ALA A 1 189 ? -7.391 -9.111 22.766 1.00 93.88 189 ALA A C 1
ATOM 1553 O O . ALA A 1 189 ? -6.536 -9.888 22.352 1.00 93.88 189 ALA A O 1
ATOM 1554 N N . ALA A 1 190 ? -7.103 -7.820 22.959 1.00 95.38 190 ALA A N 1
ATOM 1555 C CA . ALA A 1 190 ? -5.769 -7.262 22.736 1.00 95.38 190 ALA A CA 1
ATOM 1556 C C . ALA A 1 190 ? -4.704 -7.918 23.634 1.00 95.38 190 ALA A C 1
ATOM 1558 O O . ALA A 1 190 ? -3.619 -8.256 23.159 1.00 95.38 190 ALA A O 1
ATOM 1559 N N . GLN A 1 191 ? -5.037 -8.137 24.910 1.00 94.94 191 GLN A N 1
ATOM 1560 C CA . GLN A 1 191 ? -4.173 -8.823 25.868 1.00 94.94 191 GLN A CA 1
ATOM 1561 C C . GLN A 1 191 ? -3.953 -10.296 25.493 1.00 94.94 191 GLN A C 1
ATOM 1563 O O . GLN A 1 191 ? -2.814 -10.751 25.517 1.00 94.94 191 GLN A O 1
ATOM 1568 N N . GLU A 1 192 ? -5.010 -11.020 25.114 1.00 94.12 192 GLU A N 1
ATOM 1569 C CA . GLU A 1 192 ? -4.938 -12.437 24.724 1.00 94.12 192 GLU A CA 1
ATOM 1570 C C . GLU A 1 192 ? -4.070 -12.652 23.474 1.00 94.12 192 GLU A C 1
ATOM 1572 O O . GLU A 1 192 ? -3.258 -13.574 23.431 1.00 94.12 192 GLU A O 1
ATOM 1577 N N . HIS A 1 193 ? -4.180 -11.769 22.478 1.00 92.12 193 HIS A N 1
ATOM 1578 C CA . HIS A 1 193 ? -3.447 -11.899 21.214 1.00 92.12 193 HIS A CA 1
ATOM 1579 C C . HIS A 1 193 ? -2.107 -11.144 21.174 1.00 92.12 193 HIS A C 1
ATOM 1581 O O . HIS A 1 193 ? -1.409 -11.228 20.156 1.00 92.12 193 HIS A O 1
ATOM 1587 N N . GLY A 1 194 ? -1.743 -10.420 22.240 1.00 92.50 194 GLY A N 1
ATOM 1588 C CA . GLY A 1 194 ? -0.476 -9.689 22.356 1.00 92.50 194 GLY A CA 1
ATOM 1589 C C . GLY A 1 194 ? -0.329 -8.518 21.378 1.00 92.50 194 GLY A C 1
ATOM 1590 O O . GLY A 1 194 ? 0.771 -8.251 20.898 1.00 92.50 194 GLY A O 1
ATOM 1591 N N . ILE A 1 195 ? -1.428 -7.838 21.044 1.00 93.44 195 ILE A N 1
ATOM 1592 C CA . ILE A 1 195 ? -1.451 -6.712 20.095 1.00 93.44 195 ILE A CA 1
ATOM 1593 C C . ILE A 1 195 ? -2.063 -5.465 20.729 1.00 93.44 195 ILE A C 1
ATOM 1595 O O . ILE A 1 195 ? -2.719 -5.529 21.765 1.00 93.44 195 ILE A O 1
ATOM 1599 N N . SER A 1 196 ? -1.875 -4.298 20.109 1.00 93.69 196 SER A N 1
ATOM 1600 C CA . SER A 1 196 ? -2.496 -3.071 20.612 1.00 93.69 196 SER A CA 1
ATOM 1601 C C . SER A 1 196 ? -4.023 -3.082 20.437 1.00 93.69 196 SER A C 1
ATOM 1603 O O . SER A 1 196 ? -4.563 -3.598 19.454 1.00 93.69 196 SER A O 1
ATOM 1605 N N . THR A 1 197 ? -4.743 -2.433 21.356 1.00 94.88 197 THR A N 1
ATOM 1606 C CA . THR A 1 197 ? -6.209 -2.270 21.274 1.00 94.88 197 THR A CA 1
ATOM 1607 C C . THR A 1 197 ? -6.647 -1.595 19.975 1.00 94.88 197 THR A C 1
ATOM 1609 O O . THR A 1 197 ? -7.669 -1.947 19.386 1.00 94.88 197 THR A O 1
ATOM 1612 N N . PHE A 1 198 ? -5.843 -0.654 19.479 1.00 94.25 198 PHE A N 1
ATOM 1613 C CA . PHE A 1 198 ? -6.084 0.021 18.211 1.00 94.25 198 PHE A CA 1
ATOM 1614 C C . PHE A 1 198 ? -5.944 -0.920 17.008 1.00 94.25 198 PHE A C 1
ATOM 1616 O O . PHE A 1 198 ? -6.730 -0.826 16.062 1.00 94.25 198 PHE A O 1
ATOM 1623 N N . SER A 1 199 ? -4.988 -1.853 17.047 1.00 93.69 199 SER A N 1
ATOM 1624 C CA . SER A 1 199 ? -4.851 -2.897 16.029 1.00 93.69 199 SER A CA 1
ATOM 1625 C C . SER A 1 199 ? -6.058 -3.834 16.015 1.00 93.69 199 SER A C 1
ATOM 1627 O O . SER A 1 199 ? -6.581 -4.091 14.932 1.00 93.69 199 SER A O 1
ATOM 1629 N N . VAL A 1 200 ? -6.580 -4.246 17.180 1.00 94.31 200 VAL A N 1
ATOM 1630 C CA . VAL A 1 200 ? -7.839 -5.016 17.267 1.00 94.31 200 VAL A CA 1
ATOM 1631 C C . VAL A 1 200 ? -9.000 -4.236 16.645 1.00 94.31 200 VAL A C 1
ATOM 1633 O O . VAL A 1 200 ? -9.680 -4.744 15.758 1.00 94.31 200 VAL A O 1
ATOM 1636 N N . HIS A 1 201 ? -9.191 -2.967 17.028 1.00 93.12 201 HIS A N 1
ATOM 1637 C CA . HIS A 1 201 ? -10.223 -2.110 16.428 1.00 93.12 201 HIS A CA 1
ATOM 1638 C C . HIS A 1 201 ? -10.105 -2.028 14.901 1.00 93.12 201 HIS A C 1
ATOM 1640 O O . HIS A 1 201 ? -11.107 -2.081 14.185 1.00 93.12 201 HIS A O 1
ATOM 1646 N N . ARG A 1 202 ? -8.878 -1.881 14.391 1.00 93.25 202 ARG A N 1
ATOM 1647 C CA . ARG A 1 202 ? -8.613 -1.811 12.954 1.00 93.25 202 ARG A CA 1
ATOM 1648 C C . ARG A 1 202 ? -8.943 -3.131 12.259 1.00 93.25 202 ARG A C 1
ATOM 1650 O O . ARG A 1 202 ? -9.546 -3.081 11.191 1.00 93.25 202 ARG A O 1
ATOM 1657 N N . ILE A 1 203 ? -8.579 -4.268 12.853 1.00 93.81 203 ILE A N 1
ATOM 1658 C CA . ILE A 1 203 ? -8.916 -5.609 12.353 1.00 93.81 203 ILE A CA 1
ATOM 1659 C C . ILE A 1 203 ? -10.435 -5.757 12.244 1.00 93.81 203 ILE A C 1
ATOM 1661 O O . ILE A 1 203 ? -10.937 -5.985 11.146 1.00 93.81 203 ILE A O 1
ATOM 1665 N N . LEU A 1 204 ? -11.173 -5.508 13.331 1.00 92.56 204 LEU A N 1
ATOM 1666 C CA . LEU A 1 204 ? -12.636 -5.626 13.343 1.00 92.56 204 LEU A CA 1
ATOM 1667 C C . LEU A 1 204 ? -13.291 -4.735 12.278 1.00 92.56 204 LEU A C 1
ATOM 1669 O O . LEU A 1 204 ? -14.206 -5.164 11.579 1.00 92.56 204 LEU A O 1
ATOM 1673 N N . LYS A 1 205 ? -12.785 -3.509 12.089 1.00 92.12 205 LYS A N 1
ATOM 1674 C CA . LYS A 1 205 ? -13.284 -2.594 11.054 1.00 92.12 205 LYS A CA 1
ATOM 1675 C C . LYS A 1 205 ? -12.993 -3.087 9.633 1.00 92.12 205 LYS A C 1
ATOM 1677 O O . LYS A 1 205 ? -13.853 -2.950 8.767 1.00 92.12 205 LYS A O 1
ATOM 1682 N N . LEU A 1 206 ? -11.803 -3.637 9.381 1.00 91.44 206 LEU A N 1
ATOM 1683 C CA . LEU A 1 206 ? -11.431 -4.195 8.074 1.00 91.44 206 LEU A CA 1
ATOM 1684 C C . LEU A 1 206 ? -12.283 -5.418 7.725 1.00 91.44 206 LEU A C 1
ATOM 1686 O O . LEU A 1 206 ? -12.757 -5.527 6.597 1.00 91.44 206 LEU A O 1
ATOM 1690 N N . CYS A 1 207 ? -12.538 -6.279 8.708 1.00 90.12 207 CYS A N 1
ATOM 1691 C CA . CYS A 1 207 ? -13.377 -7.467 8.573 1.00 90.12 207 CYS A CA 1
ATOM 1692 C C . CYS A 1 207 ? -14.885 -7.159 8.616 1.00 90.12 207 CYS A C 1
ATOM 1694 O O . CYS A 1 207 ? -15.691 -8.081 8.539 1.00 90.12 207 CYS A O 1
ATOM 1696 N N . LYS A 1 208 ? -15.280 -5.880 8.738 1.00 90.19 208 LYS A N 1
ATOM 1697 C CA . LYS A 1 208 ? -16.680 -5.436 8.874 1.00 90.19 208 LYS A CA 1
ATOM 1698 C C . LYS A 1 208 ? -17.423 -6.138 10.022 1.00 90.19 208 LYS A C 1
ATOM 1700 O O . LYS A 1 208 ? -18.621 -6.401 9.935 1.00 90.19 208 LYS A O 1
ATOM 1705 N N . PHE A 1 209 ? -16.710 -6.442 11.104 1.00 88.00 209 PHE A N 1
ATOM 1706 C CA . PHE A 1 209 ? -17.293 -7.059 12.285 1.00 88.00 209 PHE A CA 1
ATOM 1707 C C . PHE A 1 209 ? -17.993 -5.990 13.123 1.00 88.00 209 PHE A C 1
ATOM 1709 O O . PHE A 1 209 ? -17.358 -5.105 13.704 1.00 88.00 209 PHE A O 1
ATOM 1716 N N . HIS A 1 210 ? -19.320 -6.057 13.154 1.00 81.81 210 HIS A N 1
ATOM 1717 C CA . HIS A 1 210 ? -20.164 -5.112 13.870 1.00 81.81 210 HIS A CA 1
ATOM 1718 C C . HIS A 1 210 ? -20.855 -5.809 15.043 1.00 81.81 210 HIS A C 1
ATOM 1720 O O . HIS A 1 210 ? -21.384 -6.909 14.865 1.00 81.81 210 HIS A O 1
ATOM 1726 N N . PRO A 1 211 ? -20.911 -5.178 16.231 1.00 80.38 211 PRO A N 1
ATOM 1727 C CA . PRO A 1 211 ? -21.757 -5.664 17.308 1.00 80.38 211 PRO A CA 1
ATOM 1728 C C . PRO A 1 211 ? -23.200 -5.792 16.814 1.00 80.38 211 PRO A C 1
ATOM 1730 O O . PRO A 1 211 ? -23.826 -4.808 16.419 1.00 80.38 211 PRO A O 1
ATOM 1733 N N . TYR A 1 212 ? -23.732 -7.012 16.819 1.00 77.12 212 TYR A N 1
ATOM 1734 C CA . TYR A 1 212 ? -25.124 -7.242 16.455 1.00 77.12 212 TYR A CA 1
ATOM 1735 C C . TYR A 1 212 ? -26.035 -6.803 17.603 1.00 77.12 212 TYR A C 1
ATOM 1737 O O . TYR A 1 212 ? -25.999 -7.399 18.684 1.00 77.12 212 TYR A O 1
ATOM 1745 N N . LYS A 1 213 ? -26.865 -5.785 17.361 1.00 78.56 213 LYS A N 1
ATOM 1746 C CA . LYS A 1 213 ? -27.905 -5.335 18.290 1.00 78.56 213 LYS A CA 1
ATOM 1747 C C . LYS A 1 213 ? -29.222 -6.023 17.936 1.00 78.56 213 LYS A C 1
ATOM 1749 O O . LYS A 1 213 ? -29.779 -5.771 16.867 1.00 78.56 213 LYS A O 1
ATOM 1754 N N . VAL A 1 214 ? -29.715 -6.881 18.832 1.00 82.94 214 VAL A N 1
ATOM 1755 C CA . VAL A 1 214 ? -31.052 -7.476 18.702 1.00 82.94 214 VAL A CA 1
ATOM 1756 C C . VAL A 1 214 ? -32.073 -6.340 18.737 1.00 82.94 214 VAL A C 1
ATOM 1758 O O . VAL A 1 214 ? -32.103 -5.562 19.691 1.00 82.94 214 VAL A O 1
ATOM 1761 N N . HIS A 1 215 ? -32.885 -6.231 17.691 1.00 83.81 215 HIS A N 1
ATOM 1762 C CA . HIS A 1 215 ? -34.037 -5.340 17.679 1.00 83.81 215 HIS A CA 1
ATOM 1763 C C . HIS A 1 215 ? -35.244 -6.158 18.125 1.00 83.81 215 HIS A C 1
ATOM 1765 O O . HIS A 1 215 ? -35.793 -6.936 17.351 1.00 83.81 215 HIS A O 1
ATOM 1771 N N . LEU A 1 216 ? -35.611 -6.020 19.398 1.00 87.62 216 LEU A N 1
ATOM 1772 C CA . LEU A 1 216 ? -36.873 -6.548 19.901 1.00 87.62 216 LEU A CA 1
ATOM 1773 C C . LEU A 1 216 ? -37.984 -5.662 19.342 1.00 87.62 216 LEU A C 1
ATOM 1775 O O . LEU A 1 216 ? -38.135 -4.512 19.752 1.00 87.62 216 LEU A O 1
ATOM 1779 N N . ILE A 1 217 ? -38.703 -6.182 18.356 1.00 85.75 217 ILE A N 1
ATOM 1780 C CA . ILE A 1 217 ? -39.929 -5.567 17.858 1.00 85.75 217 ILE A CA 1
ATOM 1781 C C . ILE A 1 217 ? -41.102 -6.058 18.702 1.00 85.75 217 ILE A C 1
ATOM 1783 O O . ILE A 1 217 ? -41.113 -7.200 19.162 1.00 85.75 217 ILE A O 1
ATOM 1787 N N . GLN A 1 218 ? -42.077 -5.184 18.927 1.00 84.62 218 GLN A N 1
ATOM 1788 C CA . GLN A 1 218 ? -43.311 -5.565 19.600 1.00 84.62 218 GLN A CA 1
ATOM 1789 C C . GLN A 1 218 ? -44.074 -6.570 18.728 1.00 84.62 218 GLN A C 1
ATOM 1791 O O . GLN A 1 218 ? -44.172 -6.387 17.512 1.00 84.62 218 GLN A O 1
ATOM 1796 N N . GLN A 1 219 ? -44.597 -7.630 19.347 1.00 85.69 219 GLN A N 1
ATOM 1797 C CA . GLN A 1 219 ? -45.500 -8.555 18.671 1.00 85.69 219 GLN A CA 1
ATOM 1798 C C . GLN A 1 219 ? -46.755 -7.792 18.245 1.00 85.69 219 GLN A C 1
ATOM 1800 O O . GLN A 1 219 ? -47.358 -7.107 19.065 1.00 85.69 219 GLN A O 1
ATOM 1805 N N . LEU A 1 220 ? -47.122 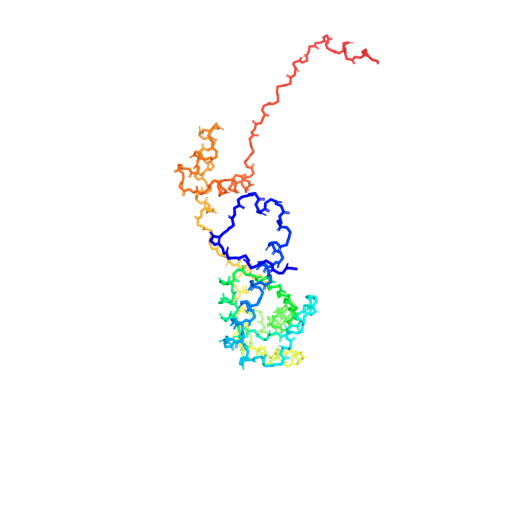-7.915 16.970 1.00 85.44 220 LEU A N 1
ATOM 1806 C CA . LEU A 1 220 ? -48.383 -7.397 16.455 1.00 85.44 220 LEU A CA 1
ATOM 1807 C C . LEU A 1 220 ? -49.506 -8.343 16.870 1.00 85.44 220 LEU A C 1
ATOM 1809 O O . LEU A 1 220 ? -49.469 -9.524 16.522 1.00 85.44 220 LEU A O 1
ATOM 1813 N N . THR A 1 221 ? -50.484 -7.828 17.607 1.00 86.69 221 THR A N 1
ATOM 1814 C CA . THR A 1 221 ? -51.756 -8.521 17.858 1.00 86.69 221 THR A CA 1
ATOM 1815 C C . THR A 1 221 ? -52.824 -8.033 16.880 1.00 86.69 221 THR A C 1
ATOM 1817 O O . THR A 1 221 ? -52.711 -6.925 16.363 1.00 86.69 221 THR A O 1
ATOM 1820 N N . GLU A 1 222 ? -53.867 -8.824 16.613 1.00 83.19 222 GLU A N 1
ATOM 1821 C CA . GLU A 1 222 ? -54.950 -8.425 15.690 1.00 83.19 222 GLU A CA 1
ATOM 1822 C C . GLU A 1 222 ? -55.609 -7.097 16.122 1.00 83.19 222 GLU A C 1
ATOM 1824 O O . GLU A 1 222 ? -55.823 -6.216 15.292 1.00 83.19 222 GLU A O 1
ATOM 1829 N N . ASP A 1 223 ? -55.750 -6.883 17.434 1.00 80.38 223 ASP A N 1
ATOM 1830 C CA . ASP A 1 223 ? -56.271 -5.644 18.035 1.00 80.38 223 ASP A CA 1
ATOM 1831 C C . ASP A 1 223 ? -55.354 -4.409 17.878 1.00 80.38 223 ASP A C 1
ATOM 1833 O O . ASP A 1 223 ? -55.761 -3.287 18.190 1.00 80.38 223 ASP A O 1
ATOM 1837 N N . ASP A 1 224 ? -54.094 -4.571 17.447 1.00 81.94 224 ASP A N 1
ATOM 1838 C CA . ASP A 1 224 ? -53.171 -3.434 17.292 1.00 81.94 224 ASP A CA 1
ATOM 1839 C C . ASP A 1 224 ? -53.511 -2.572 16.076 1.00 81.94 224 ASP A C 1
ATOM 1841 O O . ASP A 1 224 ? -53.116 -1.404 16.034 1.00 81.94 224 ASP A O 1
ATOM 1845 N N . PHE A 1 225 ? -54.205 -3.129 15.078 1.00 77.06 225 PHE A N 1
ATOM 1846 C CA . PHE A 1 225 ? -54.584 -2.382 13.882 1.00 77.06 225 PHE A CA 1
ATOM 1847 C C . PHE A 1 225 ? -55.549 -1.251 14.251 1.00 77.06 225 PHE A C 1
ATOM 1849 O O . PHE A 1 225 ? -55.280 -0.088 13.951 1.00 77.06 225 PHE A O 1
ATOM 1856 N N . ASP A 1 226 ? -56.587 -1.566 15.026 1.00 79.44 226 ASP A N 1
ATOM 1857 C CA . ASP A 1 226 ? -57.603 -0.602 15.456 1.00 79.44 226 ASP A CA 1
ATOM 1858 C C . ASP A 1 226 ? -57.019 0.502 16.345 1.00 79.44 226 ASP A C 1
ATOM 1860 O O . ASP A 1 226 ? -57.398 1.667 16.239 1.00 79.44 226 ASP A O 1
ATOM 1864 N N . ARG A 1 227 ? -56.025 0.174 17.180 1.00 73.88 227 ARG A N 1
ATOM 1865 C CA . ARG A 1 227 ? -55.365 1.144 18.073 1.00 73.88 227 ARG A CA 1
ATOM 1866 C C . ARG A 1 227 ? -54.417 2.104 17.350 1.00 73.88 227 ARG A C 1
ATOM 1868 O O . ARG A 1 227 ? -54.077 3.140 17.913 1.00 73.88 227 ARG A O 1
ATOM 1875 N N . ARG A 1 228 ? -53.969 1.777 16.131 1.00 70.56 228 ARG A N 1
ATOM 1876 C CA . ARG A 1 228 ? -53.030 2.605 15.342 1.00 70.56 228 ARG A CA 1
ATOM 1877 C C . ARG A 1 228 ? -53.710 3.575 14.387 1.00 70.56 228 ARG A C 1
ATOM 1879 O O . ARG A 1 228 ? -53.061 4.516 13.944 1.00 70.56 228 ARG A O 1
ATOM 1886 N N . VAL A 1 229 ? -54.978 3.340 14.057 1.00 69.75 229 VAL A N 1
ATOM 1887 C CA . VAL A 1 229 ? -55.735 4.154 13.090 1.00 69.75 229 VAL A CA 1
ATOM 1888 C C . VAL A 1 229 ? -56.401 5.367 13.761 1.00 69.75 229 VAL A C 1
ATOM 1890 O O . VAL A 1 229 ? -56.869 6.267 13.073 1.00 69.75 229 VAL A O 1
ATOM 1893 N N . VAL A 1 230 ? -56.394 5.453 15.097 1.00 58.75 230 VAL A N 1
ATOM 1894 C CA . VAL A 1 230 ? -56.961 6.593 15.834 1.00 58.75 230 VAL A CA 1
ATOM 1895 C C . VAL A 1 230 ? -55.898 7.673 16.071 1.00 58.75 230 VAL A C 1
ATOM 1897 O O . VAL A 1 230 ? -55.342 7.775 17.164 1.00 58.75 230 VAL A O 1
ATOM 1900 N N . LEU A 1 231 ? -55.624 8.478 15.041 1.00 49.03 231 LEU A N 1
ATOM 1901 C CA . LEU A 1 231 ? -55.119 9.855 15.148 1.00 49.03 231 LEU A CA 1
ATOM 1902 C C . LEU A 1 231 ? -55.757 10.727 14.065 1.00 49.03 231 LEU A C 1
ATOM 1904 O O . LEU A 1 231 ? -55.711 10.319 12.885 1.00 49.03 231 LEU A O 1
#

Sequence (231 aa):
MIFDFSPDRITSSLLRKHKKQLLSTYMQKLRDKDKSMTLRSSFMTLLPYLSLADSTQNYLLMKVPIQIHKTIAQLRMCNSFSIKSSLETQFTDQMHLSERERITLLMIRGYGDRIRSYEEAANLFNDTFPNRPPIAKSTVQKTVRRFEQFGFIKDNPRTGRPKSETNEEKSVEVMQSFIENKYISIPKAAQEHGISTFSVHRILKLCKFHPYKVHLIQQLTEDDFDRRVVL

Organism: NCBI:txid1586481

Foldseek 3Di:
DDDPDDVVPDDPVNCVVCVVVVVVVVVVVVVVVVVVVCVVDCVCVVPVPDPPDVDDDDDDPDPDDPPCVVVVVVVVVDPDDDDDDDPPPPPCVQPDQDLVLLVVLCVLCVPPVSPDQLQSSQVVSCVVPVVGDRDDSVVSVVQVVCCVVPVDNDDDDPPPDDDDCQDPVNLVVLVVVCVVPVPDDLVRSCVVSVHDSVSSVVSCVVVVPDNDDDDDDDDDDPCVVVVVVPD

pLDDT: mean 72.88, std 19.86, range [33.78, 95.62]

Radius of gyration: 34.01 Å; chains: 1; bounding box: 86×70×80 Å

Secondary structure (DSSP, 8-state):
------GGG--HHHHHHHHHHHHHHHHHHHHHHHHHHHHTSHHHHH-TT----S-S---------GGGHHHHHHGGGSTT------------TTSS--HHHHHHHHHHHTTTT--S-HHHHHHHHHHH-TTSPPPPHHHHHHHHHHHHHHS--SPPPP--PPPSSS-HHHHHHHHHHHHH-TT--HHHHHHHHTS-HHHHHHHHHHTT--------PPPPPTTHHHHHS--